Protein AF-Q63Y89-F1 (afdb_monomer)

Mean predicted aligned error: 14.85 Å

Nearest PDB structures (foldseek):
  7xge-assembly3_E  TM=3.452E-01  e=5.395E+00  synthetic construct
  7xgf-assembly2_D  TM=3.358E-01  e=6.916E+00  synthetic construct

Foldseek 3Di:
DDDDDDDDYDDDDDDDDDDDDDDDDDDDDDPPPPPVVVVVVVVVLQAQPPHDDPVLLLQLLVQLVVQLCVQLVVLVVVLCVVLVVVQVVVPPDPDDDGDPVSVVSNVVSVVVSLQVSQLSSLVSNLVSCVVSVAQAAPDADSVLSNVLSCLLVVQLVVQLVVLCVVLVVVCVVPNVVVSVVSSVVSSSVSSRRPRNSVSRVSRCVVNVVDD

Solvent-accessible surface area (backbone atoms only — not comparable to full-atom values): 12343 Å² total; per-residue (Å²): 135,88,80,84,92,85,86,81,88,80,84,89,86,79,89,85,90,88,88,88,82,96,80,82,87,86,86,86,87,89,88,84,66,71,67,61,57,53,50,52,54,54,57,52,65,56,49,43,81,76,86,66,57,69,68,57,47,50,50,49,49,50,48,22,48,50,45,29,48,64,71,35,43,63,52,50,52,50,43,52,49,54,44,51,53,53,44,55,74,72,50,80,59,88,90,69,76,80,49,73,66,54,53,51,48,45,54,51,40,52,53,51,42,47,63,59,36,24,35,54,33,17,51,25,43,45,51,31,33,47,76,68,76,40,74,46,47,96,73,76,54,70,71,55,18,34,50,48,14,47,52,48,52,51,44,46,49,66,52,43,51,60,44,48,63,72,26,44,60,40,39,72,71,75,36,50,65,60,22,49,51,51,39,48,54,51,47,52,50,40,42,59,59,56,34,46,25,50,52,47,53,51,31,27,58,70,49,67,57,72,128

Radius of gyration: 29.8 Å; Cα contacts (8 Å, |Δi|>4): 155; chains: 1; bounding box: 82×58×85 Å

Organism: Burkholderia pseudomallei (strain K96243) (NCBI:txid272560)

Sequence (211 aa):
MAARAARAAGARTSAPAVRINRRTAPRSSVRGTDNKTRTETEVDMFQMLPSMTFGRRLSVWWSCMWRQTLASAPVWILGVAIVGLSISRTHSAAGRPPSGGAAALAVATFFVCLVVCLPIAGYMVRGGFAAHALTAPERLAFRQALMVGLTTFGWAVLAALPISVATMPLRHAGYPLAGQAIGWVLNVAAGLYIVLPRQARRLRLLAGEAA

Structure (mmCIF, N/CA/C/O backbone):
data_AF-Q63Y89-F1
#
_entry.id   AF-Q63Y89-F1
#
loop_
_atom_site.group_PDB
_atom_site.id
_atom_site.type_symbol
_atom_site.label_atom_id
_atom_site.label_alt_id
_atom_site.label_comp_id
_atom_site.label_asym_id
_atom_site.label_entity_id
_atom_site.label_seq_id
_atom_site.pdbx_PDB_ins_code
_atom_site.Cartn_x
_atom_site.Cartn_y
_atom_site.Cartn_z
_atom_site.occupancy
_atom_site.B_iso_or_equiv
_atom_site.auth_seq_id
_atom_site.auth_comp_id
_atom_site.auth_asym_id
_atom_site.auth_atom_id
_atom_site.pdbx_PDB_model_num
ATOM 1 N N . MET A 1 1 ? -41.557 -27.623 58.805 1.00 39.97 1 MET A N 1
ATOM 2 C CA . MET A 1 1 ? -41.867 -26.255 59.278 1.00 39.97 1 MET A CA 1
ATOM 3 C C . MET A 1 1 ? -42.264 -25.442 58.049 1.00 39.97 1 MET A C 1
ATOM 5 O O . MET A 1 1 ? -41.414 -25.248 57.200 1.00 39.97 1 MET A O 1
ATOM 9 N N . ALA A 1 2 ? -43.564 -25.395 57.727 1.00 38.03 2 ALA A N 1
ATOM 10 C CA . ALA A 1 2 ? -44.465 -24.236 57.925 1.00 38.03 2 ALA A CA 1
ATOM 11 C C . ALA A 1 2 ? -44.184 -23.105 56.904 1.00 38.03 2 ALA A C 1
ATOM 13 O O . ALA A 1 2 ? -43.044 -22.700 56.784 1.00 38.03 2 ALA A O 1
ATOM 14 N N . ALA A 1 3 ? -45.110 -22.509 56.148 1.00 38.59 3 ALA A N 1
ATOM 15 C CA . ALA A 1 3 ? -46.553 -22.627 55.966 1.00 38.59 3 ALA A CA 1
ATOM 16 C C . ALA A 1 3 ? -46.954 -21.756 54.739 1.00 38.59 3 ALA A C 1
ATOM 18 O O . ALA A 1 3 ? -46.239 -20.815 54.423 1.00 38.59 3 ALA A O 1
ATOM 19 N N . ARG A 1 4 ? -48.116 -22.059 54.129 1.00 39.31 4 ARG A N 1
ATOM 20 C CA . ARG A 1 4 ? -49.139 -21.151 53.532 1.00 39.31 4 ARG A CA 1
ATOM 21 C C . ARG A 1 4 ? -48.697 -20.021 52.568 1.00 39.31 4 ARG A C 1
ATOM 23 O O . ARG A 1 4 ? -47.948 -19.135 52.932 1.00 39.31 4 ARG A O 1
ATOM 30 N N . ALA A 1 5 ? -49.128 -19.998 51.303 1.00 37.72 5 ALA A N 1
ATOM 31 C CA . ALA A 1 5 ? -50.490 -19.738 50.787 1.00 37.72 5 ALA A CA 1
ATOM 32 C C . ALA A 1 5 ? -50.994 -18.283 50.940 1.00 37.72 5 ALA A C 1
ATOM 34 O O . ALA A 1 5 ? -51.177 -17.832 52.063 1.00 37.72 5 ALA A O 1
ATOM 35 N N . ALA A 1 6 ? -51.311 -17.650 49.794 1.00 42.72 6 ALA A N 1
ATOM 36 C CA . ALA A 1 6 ? -52.408 -16.696 49.490 1.00 42.72 6 ALA A CA 1
ATOM 37 C C . ALA A 1 6 ? -51.905 -15.566 48.552 1.00 42.72 6 ALA A C 1
ATOM 39 O O . ALA A 1 6 ? -50.949 -14.887 48.893 1.00 42.72 6 ALA A O 1
ATOM 40 N N . ARG A 1 7 ? -52.304 -15.443 47.275 1.00 37.94 7 ARG A N 1
ATOM 41 C CA . ARG A 1 7 ? -53.602 -15.074 46.649 1.00 37.94 7 ARG A CA 1
ATOM 42 C C . ARG A 1 7 ? -54.049 -13.613 46.856 1.00 37.94 7 ARG A C 1
ATOM 44 O O . ARG A 1 7 ? -54.179 -13.170 47.986 1.00 37.94 7 ARG A O 1
ATOM 51 N N . ALA A 1 8 ? -54.484 -13.039 45.723 1.00 37.22 8 ALA A N 1
ATOM 52 C CA . ALA A 1 8 ? -55.484 -11.973 45.523 1.00 37.22 8 ALA A CA 1
ATOM 53 C C . ALA A 1 8 ? -54.984 -10.515 45.629 1.00 37.22 8 ALA A C 1
ATOM 55 O O . ALA A 1 8 ? -54.419 -10.118 46.634 1.00 37.22 8 ALA A O 1
ATOM 56 N N . ALA A 1 9 ? -55.065 -9.757 44.522 1.00 36.09 9 ALA A N 1
ATOM 57 C CA . ALA A 1 9 ? -56.121 -8.763 44.208 1.00 36.09 9 ALA A CA 1
ATOM 58 C C . ALA A 1 9 ? -55.696 -7.362 44.696 1.00 36.09 9 ALA A C 1
ATOM 60 O O . ALA A 1 9 ? -55.072 -7.255 45.734 1.00 36.09 9 ALA A O 1
ATOM 61 N N . GLY A 1 10 ? -55.925 -6.225 44.049 1.00 30.41 10 GLY A N 1
ATOM 62 C CA . GLY A 1 10 ? -56.715 -5.774 42.909 1.00 30.41 10 GLY A CA 1
ATOM 63 C C . GLY A 1 10 ? -56.630 -4.226 42.903 1.00 30.41 10 GLY A C 1
ATOM 64 O O . GLY A 1 10 ? -55.846 -3.667 43.663 1.00 30.41 10 GLY A O 1
ATOM 65 N N . ALA A 1 11 ? -57.489 -3.564 42.115 1.00 39.62 11 ALA A N 1
ATOM 66 C CA . ALA A 1 11 ? -57.713 -2.102 41.995 1.00 39.62 11 ALA A CA 1
ATOM 67 C C . ALA A 1 11 ? -56.733 -1.356 41.058 1.00 39.62 11 ALA A C 1
ATOM 69 O O . ALA A 1 11 ? -55.548 -1.254 41.335 1.00 39.62 11 ALA A O 1
ATOM 70 N N . ARG A 1 12 ? -57.104 -0.953 39.828 1.00 42.03 12 ARG A N 1
ATOM 71 C CA . ARG A 1 12 ? -58.077 0.084 39.390 1.00 42.03 12 ARG A CA 1
ATOM 72 C C . ARG A 1 12 ? -57.914 1.432 40.098 1.00 42.03 12 ARG A C 1
ATOM 74 O O . ARG A 1 12 ? -58.403 1.565 41.211 1.00 42.03 12 ARG A O 1
ATOM 81 N N . THR A 1 13 ? -57.447 2.441 39.357 1.00 42.81 13 THR A N 1
ATOM 82 C CA . THR A 1 13 ? -57.942 3.825 39.461 1.00 42.81 13 THR A CA 1
ATOM 83 C C . THR A 1 13 ? -57.683 4.630 38.182 1.00 42.81 13 THR A C 1
ATOM 85 O O . THR A 1 13 ? -56.672 4.492 37.501 1.00 42.81 13 THR A O 1
ATOM 88 N N . SER A 1 14 ? -58.698 5.417 37.862 1.00 36.50 14 SER A N 1
ATOM 89 C CA . SER A 1 14 ? -59.006 6.223 36.682 1.00 36.50 14 SER A CA 1
ATOM 90 C C . SER A 1 14 ? -58.227 7.554 36.591 1.00 36.50 14 SER A C 1
ATOM 92 O O . SER A 1 14 ? -57.974 8.129 37.638 1.00 36.50 14 SER A O 1
ATOM 94 N N . ALA A 1 15 ? -57.930 7.999 35.347 1.00 37.66 15 ALA A N 1
ATOM 95 C CA . ALA A 1 15 ? -57.969 9.342 34.675 1.00 37.66 15 ALA A CA 1
ATOM 96 C C . ALA A 1 15 ? -57.918 10.684 35.493 1.00 37.66 15 ALA A C 1
ATOM 98 O O . ALA A 1 15 ? -58.088 10.623 36.701 1.00 37.66 15 ALA A O 1
ATOM 99 N N . PRO A 1 16 ? -57.823 11.926 34.912 1.00 46.38 16 PRO A N 1
ATOM 100 C CA . PRO A 1 16 ? -57.775 12.373 33.498 1.00 46.38 16 PRO A CA 1
ATOM 101 C C . PRO A 1 16 ? -56.819 13.573 33.140 1.00 46.38 16 PRO A C 1
ATOM 103 O O . PRO A 1 16 ? -56.247 14.242 33.988 1.00 46.38 16 PRO A O 1
ATOM 106 N N . ALA A 1 17 ? -56.727 13.840 31.824 1.00 39.50 17 ALA A N 1
ATOM 107 C CA . ALA A 1 17 ? -56.665 15.116 31.069 1.00 39.50 17 ALA A CA 1
ATOM 108 C C . ALA A 1 17 ? -55.858 16.360 31.537 1.00 39.50 17 ALA A C 1
ATOM 110 O O . ALA A 1 17 ? -56.219 17.034 32.495 1.00 39.50 17 ALA A O 1
ATOM 111 N N . VAL A 1 18 ? -54.947 16.829 30.664 1.00 43.16 18 VAL A N 1
ATOM 112 C CA . VAL A 1 18 ? -54.574 18.256 30.526 1.00 43.16 18 VAL A CA 1
ATOM 113 C C . VAL A 1 18 ? -54.636 18.665 29.048 1.00 43.16 18 VAL A C 1
ATOM 115 O O . VAL A 1 18 ? -54.144 17.966 28.164 1.00 43.16 18 VAL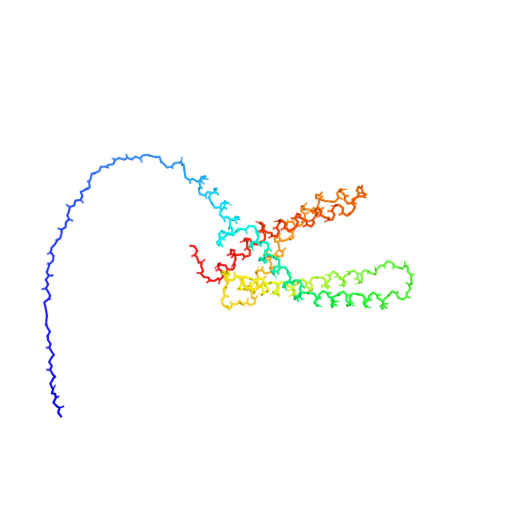 A O 1
ATOM 118 N N . ARG A 1 19 ? -55.298 19.798 28.792 1.00 46.28 19 ARG A N 1
ATOM 119 C CA . ARG A 1 19 ? -55.752 20.329 27.496 1.00 46.28 19 ARG A CA 1
ATOM 120 C C . ARG A 1 19 ? -55.203 21.740 27.306 1.00 46.28 19 ARG A C 1
ATOM 122 O O . ARG A 1 19 ? -55.740 22.633 27.941 1.00 46.28 19 ARG A O 1
ATOM 129 N N . ILE A 1 20 ? -54.224 21.980 26.430 1.00 46.06 20 ILE A N 1
ATOM 130 C CA . ILE A 1 20 ? -53.758 23.328 26.011 1.00 46.06 20 ILE A CA 1
ATOM 131 C C . ILE A 1 20 ? -53.037 23.148 24.653 1.00 46.06 20 ILE A C 1
ATOM 133 O O . ILE A 1 20 ? -52.258 22.215 24.538 1.00 46.06 20 ILE A O 1
ATOM 137 N N . ASN A 1 21 ? -53.138 23.921 23.569 1.00 38.59 21 ASN A N 1
ATOM 138 C CA . ASN A 1 21 ? -54.022 24.961 23.037 1.00 38.59 21 ASN A CA 1
ATOM 139 C C . ASN A 1 21 ? -53.553 25.124 21.562 1.00 38.59 21 ASN A C 1
ATOM 141 O O . ASN A 1 21 ? -52.360 25.316 21.334 1.00 38.59 21 ASN A O 1
ATOM 145 N N . ARG A 1 22 ? -54.424 24.976 20.550 1.00 47.59 22 ARG A N 1
ATOM 146 C CA . ARG A 1 22 ? -54.058 25.104 19.116 1.00 47.59 22 ARG A CA 1
ATOM 147 C C . ARG A 1 22 ? -54.568 26.438 18.556 1.00 47.59 22 ARG A C 1
ATOM 149 O O . ARG A 1 22 ? -55.718 26.538 18.143 1.00 47.59 22 ARG A O 1
ATOM 156 N N . ARG A 1 23 ? -53.690 27.438 18.521 1.00 43.38 23 ARG A N 1
ATOM 157 C CA . ARG A 1 23 ? -53.713 28.687 17.723 1.00 43.38 23 ARG A CA 1
ATOM 158 C C . ARG A 1 23 ? -52.225 29.059 17.590 1.00 43.38 23 ARG A C 1
ATOM 160 O O . ARG A 1 23 ? -51.532 28.972 18.591 1.00 43.38 23 ARG A O 1
ATOM 167 N N . THR A 1 24 ? -51.594 29.310 16.445 1.00 41.12 24 THR A N 1
ATOM 168 C CA . THR A 1 24 ? -51.911 30.167 15.289 1.00 41.12 24 THR A CA 1
ATOM 169 C C . THR A 1 24 ? -50.830 29.903 14.214 1.00 41.12 24 THR A C 1
ATOM 171 O O . THR A 1 24 ? -49.690 29.608 14.561 1.00 41.12 24 THR A O 1
ATOM 174 N N . ALA A 1 25 ? -51.180 29.992 12.928 1.00 39.25 25 ALA A N 1
ATOM 175 C CA . ALA A 1 25 ? -50.278 29.917 11.760 1.00 39.25 25 ALA A CA 1
ATOM 176 C C . ALA A 1 25 ? -49.352 31.164 11.647 1.00 39.25 25 ALA A C 1
ATOM 178 O O . ALA A 1 25 ? -49.397 32.009 12.540 1.00 39.25 25 ALA A O 1
ATOM 179 N N . PRO A 1 26 ? -48.696 31.460 10.502 1.00 61.84 26 PRO A N 1
ATOM 180 C CA . PRO A 1 26 ? -47.841 30.688 9.582 1.00 61.84 26 PRO A CA 1
ATOM 181 C C . PRO A 1 26 ? -46.421 31.316 9.500 1.00 61.84 26 PRO A C 1
ATOM 183 O O . PRO A 1 26 ? -46.245 32.475 9.868 1.00 61.84 26 PRO A O 1
ATOM 186 N N . ARG A 1 27 ? -45.404 30.637 8.939 1.00 38.06 27 ARG A N 1
ATOM 187 C CA . ARG A 1 27 ? -44.269 31.355 8.319 1.00 38.06 27 ARG A CA 1
ATOM 188 C C . ARG A 1 27 ? -43.487 30.519 7.308 1.00 38.06 27 ARG A C 1
ATOM 190 O O . ARG A 1 27 ? -42.984 29.439 7.588 1.00 38.06 27 ARG A O 1
ATOM 197 N N . SER A 1 28 ? -43.456 31.102 6.119 1.00 46.28 28 SER A N 1
ATOM 198 C CA . SER A 1 28 ? -42.572 30.912 4.979 1.00 46.28 28 SER A CA 1
ATOM 199 C C . SER A 1 28 ? -41.088 30.754 5.321 1.00 46.28 28 SER A C 1
ATOM 201 O O . SER A 1 28 ? -40.636 31.316 6.311 1.00 46.28 28 SER A O 1
ATOM 203 N N . SER A 1 29 ? -40.372 30.180 4.346 1.00 46.16 29 SER A N 1
ATOM 204 C CA . SER A 1 29 ? -38.917 30.180 4.106 1.00 46.16 29 SER A CA 1
ATOM 205 C C . SER A 1 29 ? -38.114 28.991 4.652 1.00 46.16 29 SER A C 1
ATOM 207 O O . SER A 1 29 ? -37.457 29.044 5.682 1.00 46.16 29 SER A O 1
ATOM 209 N N . VAL A 1 30 ? -38.043 27.925 3.849 1.00 51.06 30 VAL A N 1
ATOM 210 C CA . VAL A 1 30 ? -36.895 27.006 3.884 1.00 51.06 30 VAL A CA 1
ATOM 211 C C . VAL A 1 30 ? -36.365 26.854 2.461 1.00 51.06 30 VAL A C 1
ATOM 213 O O . VAL A 1 30 ? -36.755 25.976 1.701 1.00 51.06 30 VAL A O 1
ATOM 216 N N . ARG A 1 31 ? -35.490 27.786 2.086 1.00 51.72 31 ARG A N 1
ATOM 217 C CA . ARG A 1 31 ? -34.541 27.649 0.977 1.00 51.72 31 ARG A CA 1
ATOM 218 C C . ARG A 1 31 ? -33.217 28.213 1.482 1.00 51.72 31 ARG A C 1
ATOM 220 O O . ARG A 1 31 ? -32.912 29.376 1.254 1.00 51.72 31 ARG A O 1
ATOM 227 N N . GLY A 1 32 ? -32.499 27.419 2.275 1.00 48.06 32 GLY A N 1
ATOM 228 C CA . GLY A 1 32 ? -31.263 27.883 2.911 1.00 48.06 32 GLY A CA 1
ATOM 229 C C . GLY A 1 32 ? -30.533 26.878 3.803 1.00 48.06 32 GLY A C 1
ATOM 230 O O . GLY A 1 32 ? -29.802 27.311 4.684 1.00 48.06 32 GLY A O 1
ATOM 231 N N . THR A 1 33 ? -30.716 25.564 3.625 1.00 48.69 33 THR A N 1
ATOM 232 C CA . THR A 1 33 ? -30.077 24.547 4.490 1.00 48.69 33 THR A CA 1
ATOM 233 C C . THR A 1 33 ? -29.253 23.487 3.759 1.00 48.69 33 THR A C 1
ATOM 235 O O . THR A 1 33 ? -28.611 22.691 4.431 1.00 48.69 33 THR A O 1
ATOM 238 N N . ASP A 1 34 ? -29.180 23.491 2.424 1.00 50.28 34 ASP A N 1
ATOM 239 C CA . ASP A 1 34 ? -28.443 22.438 1.697 1.00 50.28 34 ASP A CA 1
ATOM 240 C C . ASP A 1 34 ? -26.928 22.668 1.588 1.00 50.28 34 ASP A C 1
ATO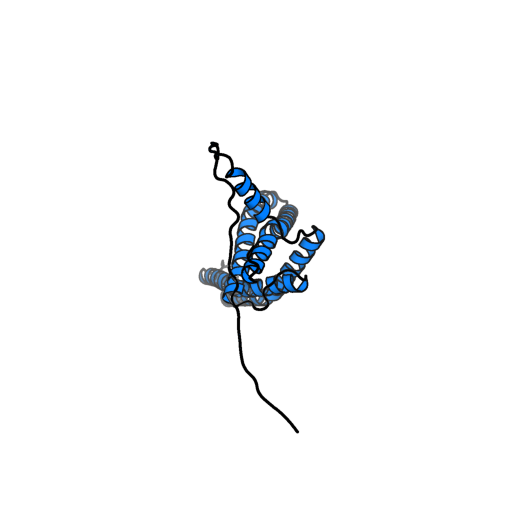M 242 O O . ASP A 1 34 ? -26.170 21.717 1.414 1.00 50.28 34 ASP A O 1
ATOM 246 N N . ASN A 1 35 ? -26.441 23.905 1.729 1.00 49.44 35 ASN A N 1
ATOM 247 C CA . ASN A 1 35 ? -24.999 24.164 1.608 1.00 49.44 35 ASN A CA 1
ATOM 248 C C . ASN A 1 35 ? -24.218 23.970 2.912 1.00 49.44 35 ASN A C 1
ATOM 250 O O . ASN A 1 35 ? -23.020 23.708 2.849 1.00 49.44 35 ASN A O 1
ATOM 254 N N . LYS A 1 36 ? -24.863 24.078 4.081 1.00 45.69 36 LYS A N 1
ATOM 255 C CA . LYS A 1 36 ? -24.181 23.922 5.377 1.00 45.69 36 LYS A CA 1
ATOM 256 C C . LYS A 1 36 ? -23.924 22.451 5.712 1.00 45.69 36 LYS A C 1
ATOM 258 O O . LYS A 1 36 ? -22.842 22.101 6.163 1.00 45.69 36 LYS A O 1
ATOM 263 N N . THR A 1 37 ? -24.876 21.577 5.396 1.00 47.44 37 THR A N 1
ATOM 264 C CA . THR A 1 37 ? -24.731 20.125 5.563 1.00 47.44 37 THR A CA 1
ATOM 265 C C . THR A 1 37 ? -23.706 19.534 4.600 1.00 47.44 37 THR A C 1
ATOM 267 O O . THR A 1 37 ? -22.982 18.613 4.976 1.00 47.44 37 THR A O 1
ATOM 270 N N . ARG A 1 38 ? -23.585 20.072 3.377 1.00 47.34 38 ARG A N 1
ATOM 271 C CA . ARG A 1 38 ? -22.599 19.604 2.391 1.00 47.34 38 ARG A CA 1
ATOM 272 C C . ARG A 1 38 ? -21.162 19.946 2.787 1.00 47.34 38 ARG A C 1
ATOM 274 O O . ARG A 1 38 ? -20.288 19.103 2.635 1.00 47.34 38 ARG A O 1
ATOM 281 N N . THR A 1 39 ? -20.921 21.134 3.339 1.00 47.06 39 THR A N 1
ATOM 282 C CA . THR A 1 39 ? -19.585 21.511 3.821 1.00 47.06 39 THR A CA 1
ATOM 283 C C . THR A 1 39 ? -19.249 20.857 5.158 1.00 47.06 39 THR A C 1
ATOM 285 O O . THR A 1 39 ? -18.115 20.430 5.334 1.00 47.06 39 THR A O 1
ATOM 288 N N . GLU A 1 40 ? -20.210 20.668 6.069 1.00 47.78 40 GLU A N 1
ATOM 289 C CA . GLU A 1 40 ? -19.969 19.911 7.309 1.00 47.78 40 GLU A CA 1
ATOM 290 C C . GLU A 1 40 ? -19.642 18.438 7.018 1.00 47.78 40 GLU A C 1
ATOM 292 O O . GLU A 1 40 ? -18.671 17.920 7.560 1.00 47.78 40 GLU A O 1
ATOM 297 N N . THR A 1 41 ? -20.343 17.781 6.085 1.00 50.97 41 THR A N 1
ATOM 298 C CA . THR A 1 41 ? -20.008 16.399 5.677 1.00 50.97 41 THR A CA 1
ATOM 299 C C . THR A 1 41 ? -18.693 16.289 4.902 1.00 50.97 41 THR A C 1
ATOM 301 O O . THR A 1 41 ? -18.016 15.262 4.985 1.00 50.97 41 THR A O 1
ATOM 304 N N . GLU A 1 42 ? -18.298 17.329 4.167 1.00 48.88 42 GLU A N 1
ATOM 305 C CA . GLU A 1 42 ? -17.019 17.366 3.454 1.00 48.88 42 GLU A CA 1
ATOM 306 C C . GLU A 1 42 ? -15.839 17.586 4.413 1.00 48.88 42 GLU A C 1
ATOM 308 O O . GLU A 1 42 ? -14.818 16.907 4.293 1.00 48.88 42 GLU A O 1
ATOM 313 N N . VAL A 1 43 ? -16.003 18.444 5.425 1.00 51.31 43 VAL A N 1
ATOM 314 C CA . VAL A 1 43 ? -15.006 18.656 6.487 1.00 51.31 43 VAL A CA 1
ATOM 315 C C . VAL A 1 43 ? -14.886 17.411 7.374 1.00 51.31 43 VAL A C 1
ATOM 317 O O . VAL A 1 43 ? -13.772 17.020 7.723 1.00 51.31 43 VAL A O 1
ATOM 320 N N . ASP A 1 44 ? -15.991 16.725 7.663 1.00 53.12 44 ASP A N 1
ATOM 321 C CA . ASP A 1 44 ? -15.998 15.508 8.485 1.00 53.12 44 ASP A CA 1
ATOM 322 C C . ASP A 1 44 ? -15.409 14.288 7.743 1.00 53.12 44 ASP A C 1
ATOM 324 O O . ASP A 1 44 ? -14.810 13.397 8.345 1.00 53.12 44 ASP A O 1
ATOM 328 N N . MET A 1 45 ? -15.458 14.267 6.402 1.00 52.66 45 MET A N 1
ATOM 329 C CA . MET A 1 45 ? -14.863 13.187 5.600 1.00 52.66 45 MET A CA 1
ATOM 330 C C . MET A 1 45 ? -13.331 13.100 5.732 1.00 52.66 45 MET A C 1
ATOM 332 O O . MET A 1 45 ? -12.771 12.010 5.566 1.00 52.66 45 MET A O 1
ATOM 336 N N . PHE A 1 46 ? -12.659 14.218 6.024 1.00 53.81 46 PHE A N 1
ATOM 337 C CA . PHE A 1 46 ? -11.204 14.284 6.207 1.00 53.81 46 PHE A CA 1
ATOM 338 C C . PHE A 1 46 ? -10.774 14.327 7.677 1.00 53.81 46 PHE A C 1
ATOM 340 O O . PHE A 1 46 ? -9.577 14.225 7.975 1.00 53.81 46 PHE A O 1
ATOM 347 N N . GLN A 1 47 ? -11.720 14.445 8.611 1.00 59.53 47 GLN A N 1
ATOM 348 C CA . GLN A 1 47 ? -11.401 14.397 10.026 1.00 59.53 47 GLN A CA 1
ATOM 349 C C . GLN A 1 47 ? -11.270 12.956 10.508 1.00 59.53 47 GLN A C 1
ATOM 351 O O . GLN A 1 47 ? -12.168 12.121 10.440 1.00 59.53 47 GLN A O 1
ATOM 356 N N . MET A 1 48 ? -10.081 12.662 11.022 1.00 60.84 48 MET A N 1
ATOM 357 C CA . MET A 1 48 ? -9.846 11.450 11.776 1.00 60.84 48 MET A CA 1
ATOM 358 C C . MET A 1 48 ? -10.443 11.660 13.165 1.00 60.84 48 MET A C 1
ATOM 360 O O . MET A 1 48 ? -9.953 12.489 13.928 1.00 60.84 48 MET A O 1
ATOM 364 N N . LEU A 1 49 ? -11.520 10.942 13.456 1.00 61.28 49 LEU A N 1
ATOM 365 C CA . LEU A 1 49 ? -12.089 10.816 14.790 1.00 61.28 49 LEU A CA 1
ATOM 366 C C . LEU A 1 49 ? -11.418 9.603 15.477 1.00 61.28 49 LEU A C 1
ATOM 368 O O . LEU A 1 49 ? -11.286 8.555 14.833 1.00 61.28 49 LEU A O 1
ATOM 372 N N . PRO A 1 50 ? -10.988 9.698 16.752 1.00 63.69 50 PRO A N 1
ATOM 373 C CA . PRO A 1 50 ? -10.847 10.915 17.561 1.00 63.69 50 PRO A CA 1
ATOM 374 C C . PRO A 1 50 ? -9.801 11.872 16.971 1.00 63.69 50 PRO A C 1
ATOM 376 O O . PRO A 1 50 ? -8.854 11.419 16.326 1.00 63.69 50 PRO A O 1
ATOM 379 N N . SER A 1 51 ? -9.933 13.177 17.228 1.00 67.56 51 SER A N 1
ATOM 380 C CA . SER A 1 51 ? -8.971 14.180 16.759 1.00 67.56 51 SER A CA 1
ATOM 381 C C . SER A 1 51 ? -7.572 13.896 17.325 1.00 67.56 51 SER A C 1
ATOM 383 O O . SER A 1 51 ? -7.300 14.003 18.518 1.00 67.56 51 SER A O 1
ATOM 385 N N . MET A 1 52 ? -6.661 13.468 16.449 1.00 73.69 52 MET A N 1
ATOM 386 C CA . MET A 1 52 ? -5.281 13.132 16.813 1.00 73.69 52 MET A CA 1
ATOM 387 C C . MET A 1 52 ? -4.296 14.226 16.415 1.00 73.69 52 MET A C 1
ATOM 389 O O . MET A 1 52 ? -4.377 14.752 15.301 1.00 73.69 52 MET A O 1
ATOM 393 N N . THR A 1 53 ? -3.315 14.480 17.287 1.00 82.81 53 THR A N 1
ATOM 394 C CA . THR A 1 53 ? -2.135 15.302 16.985 1.00 82.81 53 THR A CA 1
ATOM 395 C C . THR A 1 53 ? -1.329 14.695 15.832 1.00 82.81 53 THR A C 1
ATOM 397 O O . THR A 1 53 ? -1.351 13.480 15.613 1.00 82.81 53 THR A O 1
ATOM 400 N N . PHE A 1 54 ? -0.589 15.532 15.097 1.00 80.62 54 PHE A N 1
ATOM 401 C CA . PHE A 1 54 ? 0.228 15.097 13.957 1.00 80.62 54 PHE A CA 1
ATOM 402 C C . PHE A 1 54 ? 1.174 13.941 14.319 1.00 80.62 54 PHE A C 1
ATOM 404 O O . PHE A 1 54 ? 1.206 12.936 13.614 1.00 80.62 54 PHE A O 1
ATOM 411 N N . GLY A 1 55 ? 1.864 14.028 15.463 1.00 82.12 55 GLY A N 1
ATOM 412 C CA . GLY A 1 55 ? 2.776 12.977 15.926 1.00 82.12 55 GLY A CA 1
ATOM 413 C C . GLY A 1 55 ? 2.083 11.634 16.174 1.00 82.12 55 GLY A C 1
ATOM 414 O O . GLY A 1 55 ? 2.611 10.587 15.803 1.00 82.12 55 GLY A O 1
ATOM 415 N N . ARG A 1 56 ? 0.858 11.642 16.720 1.00 82.06 56 ARG A N 1
ATOM 416 C CA . ARG A 1 56 ? 0.085 10.409 16.927 1.00 82.06 56 ARG A CA 1
ATOM 417 C C . ARG A 1 56 ? -0.389 9.813 15.600 1.00 82.06 56 ARG A C 1
ATOM 419 O O . ARG A 1 56 ? -0.293 8.602 15.426 1.00 82.06 56 ARG A O 1
ATOM 426 N N . ARG A 1 57 ? -0.812 10.645 14.638 1.00 82.44 57 ARG A N 1
ATOM 427 C CA . ARG A 1 57 ? -1.147 10.193 13.271 1.00 82.44 57 ARG A CA 1
ATOM 428 C C . ARG A 1 57 ? 0.068 9.591 12.568 1.00 82.44 57 ARG A C 1
ATOM 430 O O . ARG A 1 57 ? -0.054 8.527 11.971 1.00 82.44 57 ARG A O 1
ATOM 437 N N . LEU A 1 58 ? 1.230 10.236 12.691 1.00 85.06 58 LEU A N 1
ATOM 438 C CA . LEU A 1 58 ? 2.487 9.751 12.130 1.00 85.06 58 LEU A CA 1
ATOM 439 C C . LEU A 1 58 ? 2.892 8.409 12.738 1.00 85.06 58 LEU A C 1
ATOM 441 O O . LEU A 1 58 ? 3.244 7.505 11.995 1.00 85.06 58 LEU A O 1
ATOM 445 N N . SER A 1 59 ? 2.764 8.244 14.055 1.00 85.06 59 SER A N 1
ATOM 446 C CA . SER A 1 59 ? 3.046 6.974 14.734 1.00 85.06 59 SER A CA 1
ATOM 447 C C . SER A 1 59 ? 2.120 5.843 14.269 1.00 85.06 59 SER A C 1
ATOM 449 O O . SER A 1 59 ? 2.601 4.763 13.928 1.00 85.06 59 SER A O 1
ATOM 451 N N . VAL A 1 60 ? 0.808 6.098 14.176 1.00 84.38 60 VAL A N 1
ATOM 452 C CA . VAL A 1 60 ? -0.174 5.108 13.695 1.00 84.38 60 VAL A CA 1
ATOM 453 C C . VAL A 1 60 ? 0.095 4.738 12.240 1.00 84.38 60 VAL A C 1
ATOM 455 O O . VAL A 1 60 ? 0.120 3.555 11.902 1.00 84.38 60 VAL A O 1
ATOM 458 N N . TRP A 1 61 ? 0.320 5.735 11.381 1.00 86.25 61 TRP A N 1
ATOM 459 C CA . TRP A 1 61 ? 0.661 5.521 9.978 1.00 86.25 61 TRP A CA 1
ATOM 460 C C . TRP A 1 61 ? 1.955 4.724 9.836 1.00 86.25 61 TRP A C 1
ATOM 462 O O . TRP A 1 61 ? 1.976 3.737 9.108 1.00 86.25 61 TRP A O 1
ATOM 472 N N . TRP A 1 62 ? 2.998 5.097 10.578 1.00 86.75 62 TRP A N 1
ATOM 473 C CA . TRP A 1 62 ? 4.293 4.423 10.569 1.00 86.75 62 TRP A CA 1
ATOM 474 C C . TRP A 1 62 ? 4.169 2.961 11.000 1.00 86.75 62 TRP A C 1
ATOM 476 O O . TRP A 1 62 ? 4.648 2.066 10.311 1.00 86.75 62 TRP A O 1
ATOM 486 N N . SER A 1 63 ? 3.447 2.703 12.093 1.00 85.06 63 SER A N 1
ATOM 487 C CA . SER A 1 63 ? 3.161 1.355 12.593 1.00 85.06 63 SER A CA 1
ATOM 488 C C . SER A 1 63 ? 2.376 0.523 11.575 1.00 85.06 63 SER A C 1
ATOM 490 O O . SER A 1 63 ? 2.742 -0.618 11.284 1.00 85.06 63 SER A O 1
ATOM 492 N N . CYS A 1 64 ? 1.329 1.098 10.974 1.00 84.06 64 CYS A N 1
ATOM 493 C CA . CYS A 1 64 ? 0.546 0.434 9.931 1.00 84.06 64 CYS A CA 1
ATOM 494 C C . CYS A 1 64 ? 1.395 0.136 8.693 1.00 84.06 64 CYS A C 1
ATOM 496 O O . CYS A 1 64 ? 1.331 -0.976 8.172 1.00 84.06 64 CYS A O 1
ATOM 498 N N . MET A 1 65 ? 2.203 1.101 8.249 1.00 85.62 65 MET A N 1
ATOM 499 C CA . MET A 1 65 ? 3.098 0.958 7.107 1.00 85.62 65 MET A CA 1
ATOM 500 C C . MET A 1 65 ? 4.100 -0.170 7.349 1.00 85.62 65 MET A C 1
ATOM 502 O O . MET A 1 65 ? 4.187 -1.078 6.533 1.00 85.62 65 MET A O 1
ATOM 506 N N . TRP A 1 66 ? 4.802 -0.179 8.486 1.00 87.00 66 TRP A N 1
ATOM 507 C CA . TRP A 1 66 ? 5.790 -1.220 8.788 1.00 87.00 66 TRP A CA 1
ATOM 508 C C . TRP A 1 66 ? 5.173 -2.611 8.878 1.00 87.00 66 TRP A C 1
ATOM 510 O O . TRP A 1 66 ? 5.716 -3.556 8.314 1.00 87.00 66 TRP A O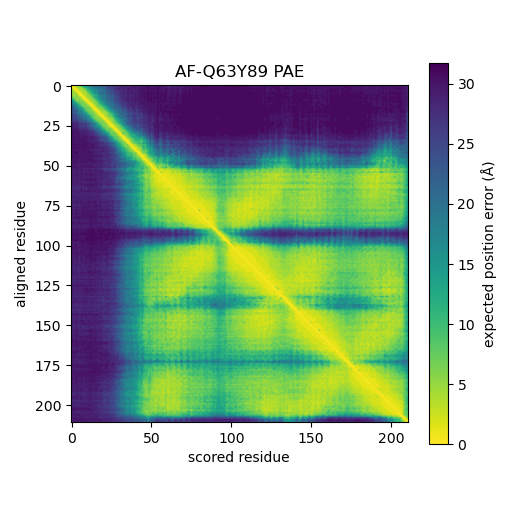 1
ATOM 520 N N . ARG A 1 67 ? 4.003 -2.745 9.509 1.00 86.38 67 ARG A N 1
ATOM 521 C CA . ARG A 1 67 ? 3.292 -4.030 9.581 1.00 86.38 67 ARG A CA 1
ATOM 522 C C . ARG A 1 67 ? 2.854 -4.521 8.201 1.00 86.38 67 ARG A C 1
ATOM 524 O O .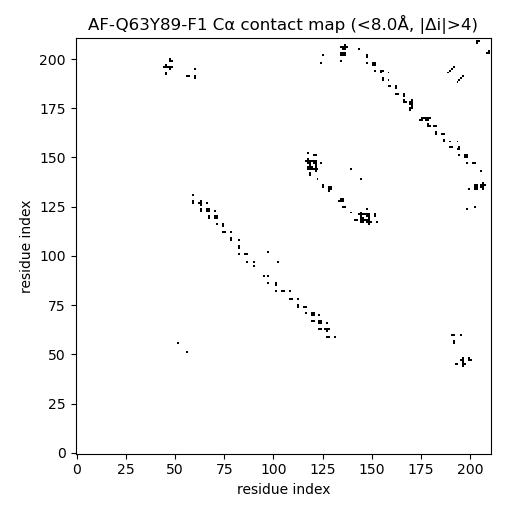 ARG A 1 67 ? 3.008 -5.702 7.907 1.00 86.38 67 ARG A O 1
ATOM 531 N N . GLN A 1 68 ? 2.345 -3.633 7.346 1.00 85.31 68 GLN A N 1
ATOM 532 C CA . GLN A 1 68 ? 1.965 -3.977 5.971 1.00 85.31 68 GLN A CA 1
ATOM 533 C C . GLN A 1 68 ? 3.180 -4.368 5.128 1.00 85.31 68 GLN A C 1
ATOM 535 O O . GLN A 1 68 ? 3.143 -5.392 4.447 1.00 85.31 68 GLN A O 1
ATOM 540 N N . THR A 1 69 ? 4.261 -3.590 5.194 1.00 84.94 69 THR A N 1
ATOM 541 C CA . THR A 1 69 ? 5.492 -3.844 4.440 1.00 84.94 69 THR A CA 1
ATOM 542 C C . THR A 1 69 ? 6.132 -5.158 4.869 1.00 84.94 69 THR A C 1
ATOM 544 O O . THR A 1 69 ? 6.407 -5.998 4.021 1.00 84.94 69 THR A O 1
ATOM 547 N N . LEU A 1 70 ? 6.301 -5.395 6.172 1.00 89.00 70 LEU A N 1
ATOM 548 C CA . LEU A 1 70 ? 6.906 -6.632 6.674 1.00 89.00 70 LEU A CA 1
ATOM 549 C C . LEU A 1 70 ? 6.061 -7.867 6.345 1.00 89.00 70 LEU A C 1
ATOM 551 O O . LEU A 1 70 ? 6.613 -8.895 5.969 1.00 89.00 70 LEU A O 1
ATOM 555 N N . ALA A 1 71 ? 4.732 -7.771 6.436 1.00 87.75 71 ALA A N 1
ATO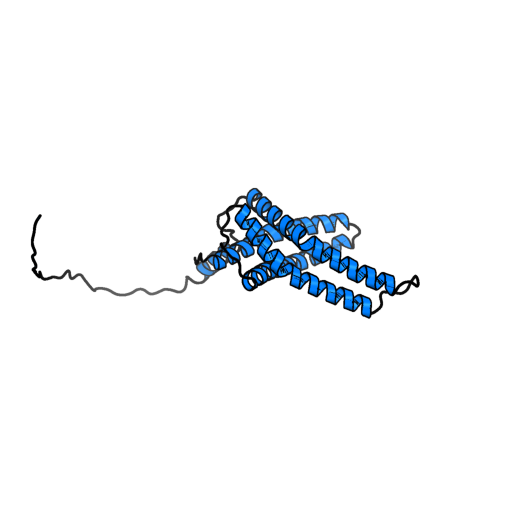M 556 C CA . ALA A 1 71 ? 3.854 -8.897 6.125 1.00 87.75 71 ALA A CA 1
ATOM 557 C C . ALA A 1 71 ? 3.751 -9.191 4.616 1.00 87.75 71 ALA A C 1
ATOM 559 O O . ALA A 1 71 ? 3.529 -10.336 4.230 1.00 87.75 71 ALA A O 1
ATOM 560 N N . SER A 1 72 ? 3.911 -8.178 3.757 1.00 86.38 72 SER A N 1
ATOM 561 C CA . SER A 1 72 ? 3.879 -8.343 2.295 1.00 86.38 72 SER A CA 1
ATOM 562 C C . SER A 1 72 ? 5.250 -8.638 1.681 1.00 86.38 72 SER A C 1
ATOM 564 O O . SER A 1 72 ? 5.312 -9.204 0.590 1.00 86.38 72 SER A O 1
ATOM 566 N N . ALA A 1 73 ? 6.350 -8.318 2.370 1.00 89.50 73 ALA A N 1
ATOM 567 C CA . ALA A 1 73 ? 7.707 -8.510 1.863 1.00 89.50 73 ALA A CA 1
ATOM 568 C C . ALA A 1 73 ? 7.999 -9.949 1.394 1.00 89.50 73 ALA A C 1
ATOM 570 O O . ALA A 1 73 ? 8.504 -10.089 0.280 1.00 89.50 73 ALA A O 1
ATOM 571 N N . PRO A 1 74 ? 7.638 -11.025 2.127 1.00 90.50 74 PRO A N 1
ATOM 572 C CA . PRO A 1 74 ? 7.886 -12.392 1.663 1.00 90.50 74 PRO A CA 1
ATOM 573 C C . PRO A 1 74 ? 7.176 -12.714 0.343 1.00 90.50 74 PRO A C 1
ATOM 575 O O . PRO A 1 74 ? 7.744 -13.380 -0.519 1.00 90.50 74 PRO A O 1
ATOM 578 N N . VAL A 1 75 ? 5.954 -12.199 0.161 1.00 89.81 75 VAL A N 1
ATOM 579 C CA . VAL A 1 75 ? 5.156 -12.393 -1.060 1.00 89.81 75 VAL A CA 1
ATOM 580 C C . VAL A 1 75 ? 5.828 -11.710 -2.252 1.00 89.81 75 VAL A C 1
ATOM 582 O O . VAL A 1 75 ? 5.921 -12.299 -3.328 1.00 89.81 75 VAL A O 1
ATOM 585 N N . TRP A 1 76 ? 6.340 -10.493 -2.056 1.00 90.31 76 TRP A N 1
ATOM 586 C CA . TRP A 1 76 ? 7.076 -9.760 -3.088 1.00 90.31 76 TRP A CA 1
ATOM 587 C C . TRP A 1 76 ? 8.423 -10.400 -3.417 1.00 90.31 76 TRP A C 1
ATOM 589 O O . TRP A 1 76 ? 8.737 -10.564 -4.593 1.00 90.31 76 TRP A O 1
ATOM 599 N N . ILE A 1 77 ?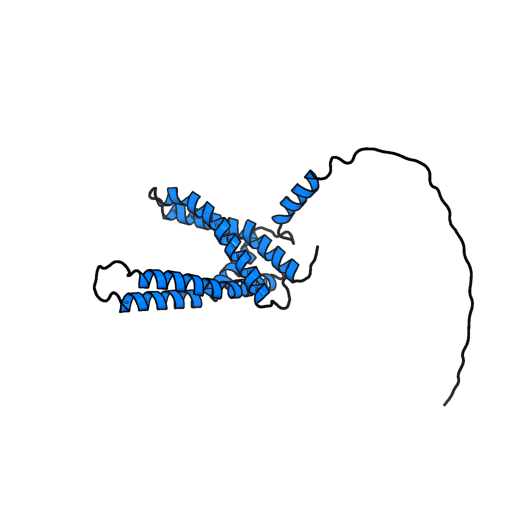 9.195 -10.801 -2.404 1.00 91.69 77 ILE A N 1
ATOM 600 C CA . ILE A 1 77 ? 10.486 -11.481 -2.587 1.00 91.69 77 ILE A CA 1
ATOM 601 C C . ILE A 1 77 ? 10.289 -12.767 -3.390 1.00 91.69 77 ILE A C 1
ATOM 603 O O . ILE A 1 77 ? 11.022 -13.007 -4.347 1.00 91.69 77 ILE A O 1
ATOM 607 N N . LEU A 1 78 ? 9.268 -13.560 -3.054 1.00 92.38 78 LEU A N 1
ATOM 608 C CA . LEU A 1 78 ? 8.948 -14.783 -3.783 1.00 92.38 78 LEU A CA 1
ATOM 609 C C . LEU A 1 78 ? 8.540 -14.493 -5.234 1.00 92.38 78 LEU A C 1
ATOM 611 O O . LEU A 1 78 ? 9.030 -15.156 -6.144 1.00 92.38 78 LEU A O 1
ATOM 615 N N . GLY A 1 79 ? 7.697 -13.483 -5.467 1.00 87.19 79 GLY A N 1
ATOM 616 C CA . GLY A 1 79 ? 7.307 -13.076 -6.819 1.00 87.19 79 GLY A CA 1
ATOM 617 C C . GLY A 1 79 ? 8.503 -12.643 -7.673 1.00 87.19 79 GLY A C 1
ATOM 618 O O . GLY A 1 79 ? 8.666 -13.110 -8.801 1.00 87.19 79 GLY A O 1
ATOM 619 N N . VAL A 1 80 ? 9.390 -11.813 -7.116 1.00 89.56 80 VAL A N 1
ATOM 620 C CA . VAL A 1 80 ? 10.630 -11.383 -7.784 1.00 89.56 80 VAL A CA 1
ATOM 621 C C . VAL A 1 80 ? 11.550 -12.572 -8.052 1.00 89.56 80 VAL A C 1
ATOM 623 O O . VAL A 1 80 ? 12.106 -12.666 -9.143 1.00 89.56 80 VAL A O 1
ATOM 626 N N . ALA A 1 81 ? 11.677 -13.507 -7.107 1.00 90.44 81 ALA A N 1
ATOM 627 C CA . ALA A 1 81 ? 12.475 -14.713 -7.294 1.00 90.44 81 ALA A CA 1
ATOM 628 C C . ALA A 1 81 ? 11.925 -15.592 -8.429 1.00 90.44 81 ALA A C 1
ATOM 630 O O . ALA A 1 81 ? 12.698 -16.037 -9.271 1.00 90.44 81 ALA A O 1
ATOM 631 N N . ILE A 1 82 ? 10.605 -15.796 -8.510 1.00 88.19 82 ILE A N 1
ATOM 632 C CA . ILE A 1 82 ? 9.965 -16.569 -9.589 1.00 88.19 82 ILE A CA 1
ATOM 633 C C . ILE A 1 82 ? 10.241 -15.929 -10.954 1.00 88.19 82 ILE A C 1
ATOM 635 O O . ILE A 1 82 ? 10.691 -16.611 -11.878 1.00 88.19 82 ILE A O 1
ATOM 639 N N . VAL A 1 83 ? 10.019 -14.617 -11.080 1.00 87.12 83 VAL A N 1
ATOM 640 C CA . VAL A 1 83 ? 10.257 -13.885 -12.334 1.00 87.12 83 VAL A CA 1
ATOM 641 C C . VAL A 1 83 ? 11.744 -13.901 -12.694 1.00 87.12 83 VAL A C 1
ATOM 643 O O . VAL A 1 83 ? 12.096 -14.217 -13.829 1.00 87.12 83 VAL A O 1
ATOM 646 N N . GLY A 1 84 ? 12.625 -13.633 -11.728 1.00 85.81 84 GLY A N 1
ATOM 647 C CA . GLY A 1 84 ? 14.075 -13.631 -11.918 1.00 85.81 84 GLY A CA 1
ATOM 648 C C . GLY A 1 84 ? 14.623 -14.995 -12.339 1.00 85.81 84 GLY A C 1
ATOM 649 O O . GLY A 1 84 ? 15.419 -15.067 -13.272 1.00 85.81 84 GLY A O 1
ATOM 650 N N . LEU A 1 85 ? 14.148 -16.081 -11.722 1.00 86.69 85 LEU A N 1
ATOM 651 C CA . LEU A 1 85 ? 14.509 -17.454 -12.092 1.00 86.69 85 LEU A CA 1
ATOM 652 C C . LEU A 1 85 ? 13.970 -17.842 -13.474 1.00 86.69 85 LEU A C 1
ATOM 654 O O . LEU A 1 85 ? 14.640 -18.545 -14.228 1.00 86.69 85 LEU A O 1
ATOM 658 N N . SER A 1 86 ? 12.768 -17.391 -13.833 1.00 83.81 86 SER A N 1
ATOM 659 C CA . SER A 1 86 ? 12.219 -17.632 -15.169 1.00 83.81 86 SER A CA 1
ATOM 660 C C . SER A 1 86 ? 13.028 -16.912 -16.246 1.00 83.81 86 SER A C 1
ATOM 662 O O . SER A 1 86 ? 13.298 -17.485 -17.303 1.00 83.81 86 SER A O 1
ATOM 664 N N . ILE A 1 87 ? 13.430 -15.665 -15.986 1.00 83.00 87 ILE A N 1
ATOM 665 C CA . ILE A 1 87 ? 14.281 -14.892 -16.892 1.00 83.00 87 ILE A CA 1
ATOM 666 C C . ILE A 1 87 ? 15.658 -15.550 -16.992 1.00 83.00 87 ILE A C 1
ATOM 668 O O . ILE A 1 87 ? 16.124 -15.783 -18.100 1.00 83.00 87 ILE A O 1
ATOM 672 N N . SER A 1 88 ? 16.288 -15.934 -15.878 1.00 82.38 88 SER A N 1
ATOM 673 C CA . SER A 1 88 ? 17.627 -16.541 -15.908 1.00 82.38 88 SER A CA 1
ATOM 674 C C . SER A 1 88 ? 17.666 -17.872 -16.668 1.00 82.38 88 SER A C 1
ATOM 676 O O . SER A 1 88 ? 18.626 -18.135 -17.389 1.00 82.38 88 SER A O 1
ATOM 678 N N . ARG A 1 89 ? 16.598 -18.678 -16.581 1.00 79.25 89 ARG A N 1
ATOM 679 C CA . ARG A 1 89 ? 16.452 -19.933 -17.339 1.00 79.25 89 ARG A CA 1
ATOM 680 C C . ARG A 1 89 ? 16.195 -19.733 -18.833 1.00 79.25 89 ARG A C 1
ATOM 682 O O . ARG A 1 89 ? 16.484 -20.630 -19.614 1.00 79.25 89 ARG A O 1
ATOM 689 N N . THR A 1 90 ? 15.633 -18.594 -19.232 1.00 72.00 90 THR A N 1
ATOM 690 C CA . THR A 1 90 ? 15.294 -18.298 -20.638 1.00 72.00 90 THR A CA 1
ATOM 691 C C . THR A 1 90 ? 16.334 -17.411 -21.332 1.00 72.00 90 THR A C 1
ATOM 693 O O . THR A 1 90 ? 16.452 -17.457 -22.554 1.00 72.00 90 THR A O 1
ATOM 696 N N . HIS A 1 91 ? 17.127 -16.652 -20.570 1.00 66.88 91 HIS A N 1
ATOM 697 C CA . HIS A 1 91 ? 18.131 -15.695 -21.046 1.00 66.88 91 HIS A CA 1
ATOM 698 C C . HIS A 1 91 ? 19.578 -16.151 -20.811 1.00 66.88 91 HIS A C 1
ATOM 700 O O . HIS A 1 91 ? 20.456 -15.335 -20.543 1.00 66.88 91 HIS A O 1
ATOM 706 N N . SER A 1 92 ? 19.878 -17.442 -20.968 1.00 56.38 92 SER A N 1
ATOM 707 C CA . SER A 1 92 ? 21.275 -17.912 -20.965 1.00 56.38 92 SER A CA 1
ATOM 708 C C . SER A 1 92 ? 22.102 -17.413 -22.170 1.00 56.38 92 SER A C 1
ATOM 710 O O . SER A 1 92 ? 23.305 -17.643 -22.212 1.00 56.38 92 SER A O 1
ATOM 712 N N . ALA A 1 93 ? 21.499 -16.695 -23.128 1.00 57.34 93 ALA A N 1
ATOM 713 C CA . ALA A 1 93 ? 22.193 -16.004 -24.217 1.00 57.34 93 ALA A CA 1
ATOM 714 C C . ALA A 1 93 ? 22.165 -14.479 -23.991 1.00 57.34 93 ALA A C 1
ATOM 716 O O . ALA A 1 93 ? 21.101 -13.854 -24.006 1.00 57.34 93 ALA A O 1
ATOM 717 N N . ALA A 1 94 ? 23.338 -13.886 -23.759 1.00 55.66 94 ALA A N 1
ATOM 718 C CA . ALA A 1 94 ? 23.504 -12.469 -23.445 1.00 55.66 94 ALA A CA 1
ATOM 719 C C . ALA A 1 94 ? 22.934 -11.542 -24.542 1.00 55.66 94 ALA A C 1
ATOM 721 O O . ALA A 1 94 ? 23.183 -11.741 -25.728 1.00 55.66 94 ALA A O 1
ATOM 722 N N . GLY A 1 95 ? 22.196 -10.501 -24.133 1.00 60.97 95 GLY A N 1
ATOM 723 C CA . GLY A 1 95 ? 21.864 -9.345 -24.982 1.00 60.97 95 GLY A CA 1
ATOM 724 C C . GLY A 1 95 ? 20.471 -9.309 -25.625 1.00 60.97 95 GLY A C 1
ATOM 725 O O . GLY A 1 95 ? 20.157 -8.328 -26.296 1.00 60.97 95 GLY A O 1
ATOM 726 N N . ARG A 1 96 ? 19.606 -10.314 -25.427 1.00 62.31 96 ARG A N 1
ATOM 727 C CA . ARG A 1 96 ? 18.222 -10.268 -25.945 1.00 62.31 96 ARG A CA 1
ATOM 728 C C . ARG A 1 96 ? 17.260 -9.572 -24.968 1.00 62.31 96 ARG A C 1
ATOM 730 O O . ARG A 1 96 ? 17.294 -9.907 -23.783 1.00 62.31 96 ARG A O 1
ATOM 737 N N . PRO A 1 97 ? 16.376 -8.666 -25.440 1.00 64.81 97 PRO A N 1
ATOM 738 C CA . PRO A 1 97 ? 15.323 -8.082 -24.608 1.00 64.81 97 PRO A CA 1
ATOM 739 C C . PRO A 1 97 ? 14.402 -9.176 -24.046 1.00 64.81 97 PRO A C 1
ATOM 741 O O . PRO A 1 97 ? 14.256 -10.219 -24.694 1.00 64.81 97 PRO A O 1
ATOM 744 N N . PRO A 1 98 ? 13.788 -8.962 -22.862 1.00 66.00 98 PRO A N 1
ATOM 745 C CA . PRO A 1 98 ? 12.929 -9.951 -22.221 1.00 66.00 98 PRO A CA 1
ATOM 746 C C . PRO A 1 98 ? 11.869 -10.456 -23.197 1.00 66.00 98 PRO A C 1
ATOM 748 O O . PRO A 1 98 ? 11.188 -9.664 -23.852 1.00 66.00 98 PRO A O 1
ATOM 751 N N . SER A 1 99 ? 11.745 -11.780 -23.313 1.00 77.69 99 SER A N 1
ATOM 752 C CA . SER A 1 99 ? 10.719 -12.378 -24.171 1.00 77.69 99 SER A CA 1
ATOM 753 C C . SER A 1 99 ? 9.319 -11.908 -23.751 1.00 77.69 99 SER A C 1
ATOM 755 O O . SER A 1 99 ? 9.067 -11.652 -22.570 1.00 77.69 99 SER A O 1
ATOM 757 N N . GLY A 1 100 ? 8.375 -11.839 -24.698 1.00 79.75 100 GLY A N 1
ATOM 758 C CA . GLY A 1 100 ? 6.981 -11.489 -24.389 1.00 79.75 100 GLY A CA 1
ATOM 759 C C . GLY A 1 100 ? 6.372 -12.379 -23.295 1.00 79.75 100 GLY A C 1
ATOM 760 O O . GLY A 1 100 ? 5.592 -11.900 -22.475 1.00 79.75 100 GLY A O 1
ATOM 761 N N . GLY A 1 101 ? 6.807 -13.642 -23.207 1.00 81.94 101 GLY A N 1
ATOM 762 C CA . GLY A 1 101 ? 6.428 -14.561 -22.131 1.00 81.94 101 GLY A CA 1
ATOM 763 C C . GLY A 1 101 ? 6.951 -14.145 -20.752 1.00 81.94 101 GLY A C 1
ATOM 764 O O . GLY A 1 101 ? 6.203 -14.198 -19.781 1.00 81.94 101 GLY A O 1
ATOM 765 N N . ALA A 1 102 ? 8.195 -13.667 -20.651 1.00 81.31 102 ALA A N 1
ATOM 766 C CA . ALA A 1 102 ? 8.749 -13.159 -19.393 1.00 81.31 102 ALA A CA 1
ATOM 767 C C . ALA A 1 102 ? 8.044 -11.872 -18.933 1.00 81.31 102 ALA A C 1
ATOM 769 O O . ALA A 1 102 ? 7.753 -11.719 -17.746 1.00 81.31 102 ALA A O 1
ATOM 770 N N . ALA A 1 103 ? 7.710 -10.978 -19.869 1.00 83.94 103 ALA A N 1
ATOM 771 C CA . ALA A 1 103 ? 6.919 -9.786 -19.573 1.00 83.94 103 ALA A CA 1
ATOM 772 C C . ALA A 1 103 ? 5.503 -10.154 -19.090 1.00 83.94 103 ALA A C 1
ATOM 774 O O . ALA A 1 103 ? 5.054 -9.651 -18.061 1.00 83.94 103 ALA A O 1
ATOM 775 N N . ALA A 1 104 ? 4.825 -11.084 -19.772 1.00 87.25 104 ALA A N 1
ATOM 776 C CA . ALA A 1 104 ? 3.510 -11.572 -19.360 1.00 87.25 104 ALA A CA 1
ATOM 777 C C . ALA A 1 104 ? 3.549 -12.242 -17.976 1.00 87.25 104 ALA A C 1
ATOM 779 O O . ALA A 1 104 ? 2.680 -11.984 -17.145 1.00 87.25 104 ALA A O 1
ATOM 780 N N . LEU A 1 105 ? 4.584 -13.041 -17.693 1.00 87.88 105 LEU A N 1
ATOM 781 C CA . LEU A 1 105 ? 4.783 -13.663 -16.385 1.00 87.88 105 LEU A CA 1
ATOM 782 C C . LEU A 1 105 ? 5.017 -12.622 -15.286 1.00 87.88 105 LEU A C 1
ATOM 784 O O . LEU A 1 105 ? 4.451 -12.752 -14.202 1.00 87.88 105 LEU A O 1
ATOM 788 N N . ALA A 1 106 ? 5.821 -11.589 -15.549 1.00 86.12 106 ALA A N 1
ATOM 789 C CA . ALA A 1 106 ? 6.047 -10.502 -14.600 1.00 86.12 106 ALA A CA 1
ATOM 790 C C . ALA A 1 106 ? 4.740 -9.766 -14.272 1.00 86.12 106 ALA A C 1
ATOM 792 O O . ALA A 1 106 ? 4.437 -9.543 -13.101 1.00 86.12 106 ALA A O 1
ATOM 793 N N . VAL A 1 107 ? 3.931 -9.464 -15.293 1.00 89.12 107 VAL A N 1
ATOM 794 C CA . VAL A 1 107 ? 2.614 -8.835 -15.128 1.00 89.12 107 VAL A CA 1
ATOM 795 C C . VAL A 1 107 ? 1.664 -9.741 -14.340 1.00 89.12 107 VAL A C 1
ATOM 797 O O . VAL A 1 107 ? 1.059 -9.297 -13.366 1.00 89.12 107 VAL A O 1
ATOM 800 N N . ALA A 1 108 ? 1.559 -11.021 -14.701 1.00 90.75 108 ALA A N 1
ATOM 801 C CA . ALA A 1 108 ? 0.710 -11.978 -13.995 1.00 90.75 108 ALA A CA 1
ATOM 802 C C . ALA A 1 108 ? 1.131 -12.135 -12.525 1.00 90.75 108 ALA A C 1
ATOM 804 O O . ALA A 1 108 ? 0.296 -12.049 -11.626 1.00 90.75 108 ALA A O 1
ATOM 805 N N . THR A 1 109 ? 2.433 -12.291 -12.273 1.00 90.56 109 THR A N 1
ATOM 806 C CA . THR A 1 109 ? 2.992 -12.411 -10.919 1.00 90.56 109 THR A CA 1
ATOM 807 C C . THR A 1 109 ? 2.699 -11.162 -10.098 1.00 90.56 109 THR A C 1
ATOM 809 O O . THR A 1 109 ? 2.273 -11.277 -8.953 1.00 90.56 109 THR A O 1
ATOM 812 N N . PHE A 1 110 ? 2.841 -9.971 -10.687 1.00 89.56 110 PHE A N 1
ATOM 813 C CA . PHE A 1 110 ? 2.487 -8.714 -10.035 1.00 89.56 110 PHE A CA 1
ATOM 814 C C . PHE A 1 110 ? 1.025 -8.704 -9.569 1.00 89.56 110 PHE A C 1
ATOM 816 O O . PHE A 1 110 ? 0.760 -8.411 -8.404 1.00 89.56 110 PHE A O 1
ATOM 823 N N . PHE A 1 111 ? 0.076 -9.078 -10.435 1.00 90.62 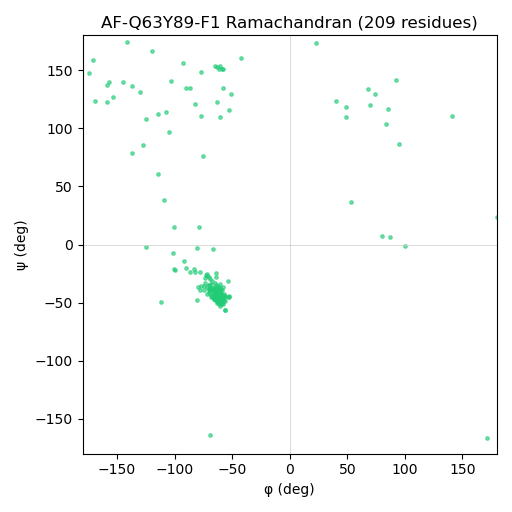111 PHE A N 1
ATOM 824 C CA . PHE A 1 111 ? -1.340 -9.131 -10.060 1.00 90.62 111 PHE A CA 1
ATOM 825 C C . PHE A 1 111 ? -1.630 -10.190 -8.993 1.00 90.62 111 PHE A C 1
ATOM 827 O O . PHE A 1 111 ? -2.392 -9.919 -8.066 1.00 90.62 111 PHE A O 1
ATOM 834 N N . VAL A 1 112 ? -1.000 -11.365 -9.073 1.00 91.62 112 VAL A N 1
ATOM 835 C CA . VAL A 1 112 ? -1.146 -12.421 -8.059 1.00 91.62 112 VAL A CA 1
ATOM 836 C C . VAL A 1 112 ? -0.620 -11.946 -6.705 1.00 91.62 112 VAL A C 1
ATOM 838 O O . VAL A 1 112 ? -1.344 -12.016 -5.710 1.00 91.62 112 VAL A O 1
ATOM 841 N N . CYS A 1 113 ? 0.597 -11.397 -6.658 1.00 88.69 113 CYS A N 1
ATOM 842 C CA . CYS A 1 113 ? 1.173 -10.822 -5.444 1.00 88.69 113 CYS A CA 1
ATOM 843 C C . CYS A 1 113 ? 0.269 -9.722 -4.880 1.00 88.69 113 CYS A C 1
ATOM 845 O O . CYS A 1 113 ? 0.017 -9.705 -3.677 1.00 88.69 113 CYS A O 1
ATOM 847 N N . LEU A 1 114 ? -0.274 -8.848 -5.732 1.00 88.00 114 LEU A N 1
ATOM 848 C CA . LEU A 1 114 ? -1.179 -7.775 -5.324 1.00 88.00 114 LEU A CA 1
ATOM 849 C C . LEU A 1 114 ? -2.448 -8.341 -4.679 1.00 88.00 114 LEU A C 1
ATOM 851 O O . LEU A 1 114 ? -2.771 -7.961 -3.555 1.00 88.00 114 LEU A O 1
ATOM 855 N N . VAL A 1 115 ? -3.125 -9.290 -5.331 1.00 89.44 115 VAL A N 1
ATOM 856 C CA . VAL A 1 115 ? -4.347 -9.929 -4.811 1.00 89.44 115 VAL A CA 1
ATOM 857 C C . VAL A 1 115 ? -4.098 -10.613 -3.466 1.00 89.44 115 VAL A C 1
ATOM 859 O O . VAL A 1 115 ? -4.931 -10.495 -2.570 1.00 89.44 115 VAL A O 1
ATOM 862 N N . VAL A 1 116 ? -2.944 -11.264 -3.288 1.00 89.19 116 VAL A N 1
ATOM 863 C CA . VAL A 1 116 ? -2.548 -11.890 -2.014 1.00 89.19 116 VAL A CA 1
ATOM 864 C C . VAL A 1 116 ? -2.216 -10.842 -0.944 1.00 89.19 116 VAL A C 1
ATOM 866 O O . VAL A 1 116 ? -2.590 -11.003 0.218 1.00 89.19 116 VAL A O 1
ATOM 869 N N . CYS A 1 117 ? -1.565 -9.737 -1.313 1.00 87.06 117 CYS A N 1
ATOM 870 C CA . CYS A 1 117 ? -1.209 -8.667 -0.380 1.00 87.06 117 CYS A CA 1
ATOM 871 C C . CYS A 1 117 ? -2.423 -7.870 0.118 1.00 87.06 117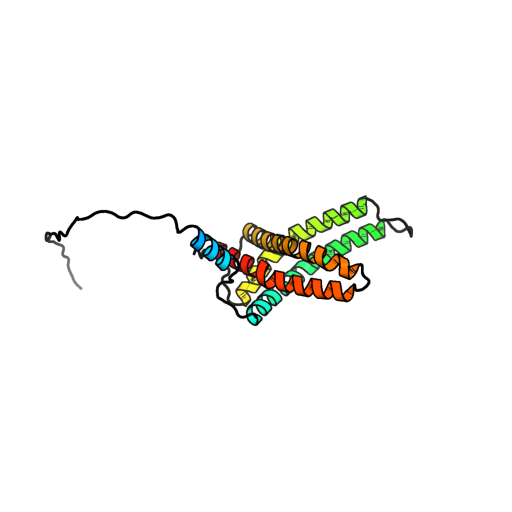 CYS A C 1
ATOM 873 O O . CYS A 1 117 ? -2.375 -7.348 1.230 1.00 87.06 117 CYS A O 1
ATOM 875 N N . LEU A 1 118 ? -3.512 -7.774 -0.654 1.00 88.81 118 LEU A N 1
ATOM 876 C CA . LEU A 1 118 ? -4.713 -7.021 -0.262 1.00 88.81 118 LEU A CA 1
ATOM 877 C C . LEU A 1 118 ? -5.313 -7.472 1.088 1.00 88.81 118 LEU A C 1
ATOM 879 O O . LEU A 1 118 ? -5.437 -6.631 1.984 1.00 88.81 118 LEU A O 1
ATOM 883 N N . PRO A 1 119 ? -5.682 -8.751 1.300 1.00 86.38 119 PRO A N 1
ATOM 884 C CA . PRO A 1 119 ? -6.213 -9.193 2.586 1.00 86.38 119 PRO A CA 1
ATOM 885 C C . PRO A 1 119 ? -5.170 -9.087 3.706 1.00 86.38 119 PRO A C 1
ATOM 887 O O . PRO A 1 119 ? -5.527 -8.683 4.813 1.00 86.38 119 PRO A O 1
ATOM 890 N N . ILE A 1 120 ? -3.889 -9.362 3.423 1.00 86.56 120 ILE A N 1
ATOM 891 C CA . ILE A 1 120 ? -2.788 -9.204 4.390 1.00 86.56 120 ILE A CA 1
ATOM 892 C C . ILE A 1 120 ? -2.731 -7.757 4.889 1.00 86.56 120 ILE A C 1
ATOM 894 O O . ILE A 1 120 ? -2.722 -7.515 6.097 1.00 86.56 120 ILE A O 1
ATOM 898 N N . ALA A 1 121 ? -2.770 -6.789 3.971 1.00 85.50 121 ALA A N 1
ATOM 899 C CA . ALA A 1 121 ? -2.790 -5.376 4.309 1.00 85.50 121 ALA A CA 1
ATOM 900 C C . ALA A 1 121 ? -4.005 -5.031 5.179 1.00 85.50 121 ALA A C 1
ATOM 902 O O . ALA A 1 121 ? -3.850 -4.363 6.196 1.00 85.50 121 ALA A O 1
ATOM 903 N N . GLY A 1 122 ? -5.195 -5.545 4.851 1.00 83.06 122 GLY A N 1
ATOM 904 C CA . GLY A 1 122 ? -6.402 -5.350 5.660 1.00 83.06 122 GLY A CA 1
ATOM 905 C C . GLY A 1 122 ? -6.271 -5.850 7.103 1.00 83.06 122 GLY A C 1
ATOM 906 O O . GLY A 1 122 ? -6.618 -5.125 8.041 1.00 83.06 122 GLY A O 1
ATOM 907 N N . TYR A 1 123 ? -5.720 -7.052 7.298 1.00 87.50 123 TYR A N 1
ATOM 908 C CA . TYR A 1 123 ? -5.452 -7.595 8.633 1.00 87.50 123 TYR A CA 1
ATOM 909 C C . TYR A 1 123 ? -4.414 -6.766 9.398 1.00 87.50 123 TYR A C 1
ATOM 911 O O . TYR A 1 123 ? -4.604 -6.485 10.583 1.00 87.50 123 TYR A O 1
ATOM 919 N N . MET A 1 124 ? -3.350 -6.321 8.725 1.00 88.25 124 MET A N 1
ATOM 920 C CA . MET A 1 124 ? -2.280 -5.537 9.348 1.00 88.25 124 MET A CA 1
ATOM 921 C C . MET A 1 124 ? -2.702 -4.109 9.696 1.00 88.25 124 MET A C 1
ATOM 923 O O . MET A 1 124 ? -2.311 -3.617 10.753 1.00 88.25 124 MET A O 1
ATOM 927 N N . VAL A 1 125 ? -3.538 -3.460 8.875 1.00 84.62 125 VAL A N 1
ATOM 928 C CA . VAL A 1 125 ? -4.158 -2.162 9.203 1.00 84.62 125 VAL A CA 1
ATOM 929 C C . VAL A 1 125 ? -4.953 -2.292 10.496 1.00 84.62 125 VAL A C 1
ATOM 931 O O . VAL A 1 125 ? -4.737 -1.536 11.438 1.00 84.62 125 VAL A O 1
ATOM 934 N N . ARG A 1 126 ? -5.828 -3.296 10.582 1.00 86.75 126 ARG A N 1
ATOM 935 C CA . ARG A 1 126 ? -6.613 -3.551 11.792 1.00 86.75 126 ARG A CA 1
ATOM 936 C C . ARG A 1 126 ? -5.709 -3.827 13.004 1.00 86.75 126 ARG A C 1
ATOM 938 O O . ARG A 1 126 ? -5.959 -3.283 14.075 1.00 86.75 126 ARG A O 1
ATOM 945 N N . GLY A 1 127 ? -4.645 -4.615 12.838 1.00 82.62 127 GLY A N 1
ATOM 946 C CA . GLY A 1 127 ? -3.655 -4.860 13.892 1.00 82.62 127 GLY A CA 1
ATOM 947 C C . GLY A 1 127 ? -2.924 -3.591 14.352 1.00 82.62 127 GLY A C 1
ATOM 948 O O . GLY A 1 127 ? -2.714 -3.410 15.547 1.00 82.62 127 GLY A O 1
ATOM 949 N N . GLY A 1 128 ? -2.582 -2.689 13.428 1.00 81.25 128 GLY A N 1
ATOM 950 C CA . GLY A 1 128 ? -1.986 -1.389 13.743 1.00 81.25 128 GLY A CA 1
ATOM 951 C C . GLY A 1 128 ? -2.942 -0.485 14.522 1.00 81.25 128 GLY A C 1
ATOM 952 O O . GLY A 1 128 ? -2.554 0.088 15.536 1.00 81.25 128 GLY A O 1
ATOM 953 N N . PHE A 1 129 ? -4.210 -0.420 14.114 1.00 81.88 129 PHE A N 1
ATOM 954 C CA . PHE A 1 129 ? -5.239 0.334 14.834 1.00 81.88 129 PHE A CA 1
ATOM 955 C C . PHE A 1 129 ? -5.476 -0.225 16.245 1.00 81.88 129 PHE A C 1
ATOM 957 O O . PHE A 1 129 ? -5.455 0.536 17.212 1.00 81.88 129 PHE A O 1
ATOM 964 N N . ALA A 1 130 ? -5.599 -1.548 16.384 1.00 83.50 130 ALA A N 1
ATOM 965 C CA . ALA A 1 130 ? -5.745 -2.201 17.684 1.00 83.50 130 ALA A CA 1
ATOM 966 C C . ALA A 1 130 ? -4.536 -1.944 18.605 1.00 83.50 130 ALA A C 1
ATOM 968 O O . ALA A 1 130 ? -4.712 -1.640 19.781 1.00 83.50 130 ALA A O 1
ATOM 969 N N . ALA A 1 131 ? -3.310 -1.978 18.067 1.00 84.50 131 ALA A N 1
ATOM 970 C CA . ALA A 1 131 ? -2.091 -1.692 18.829 1.00 84.50 131 ALA A CA 1
ATOM 971 C C . ALA A 1 131 ? -2.015 -0.244 19.351 1.00 84.50 131 ALA A C 1
ATOM 973 O O . ALA A 1 131 ? -1.339 0.014 20.342 1.00 84.50 131 ALA A O 1
ATOM 974 N N . HIS A 1 132 ? -2.712 0.696 18.709 1.00 81.44 132 HIS A N 1
ATOM 975 C CA . HIS A 1 132 ? -2.791 2.098 19.130 1.00 81.44 132 HIS A CA 1
ATOM 976 C C . HIS A 1 132 ? -4.088 2.444 19.883 1.00 81.44 132 HIS A C 1
ATOM 978 O O . HIS A 1 132 ? -4.395 3.631 20.047 1.00 81.44 132 HIS A O 1
ATOM 984 N N . ALA A 1 133 ? -4.829 1.424 20.344 1.00 80.38 133 ALA A N 1
ATOM 985 C CA . ALA A 1 133 ? -6.111 1.551 21.043 1.00 80.38 133 ALA A CA 1
ATOM 986 C C . ALA A 1 133 ? -7.143 2.398 20.268 1.00 80.38 133 ALA A C 1
ATOM 988 O O . ALA A 1 133 ? -7.891 3.187 20.842 1.00 80.38 133 ALA A O 1
ATOM 989 N N . LEU A 1 134 ? -7.143 2.269 18.938 1.00 77.88 134 LEU A N 1
ATOM 990 C CA . LEU A 1 134 ? -8.134 2.869 18.049 1.00 77.88 134 LEU A CA 1
ATOM 991 C C . LEU A 1 134 ? -9.280 1.894 17.774 1.00 77.88 134 LEU A C 1
ATOM 993 O O . LEU A 1 134 ? -9.078 0.681 17.820 1.00 77.88 134 LEU A O 1
ATOM 997 N N . THR A 1 135 ? -10.458 2.423 17.417 1.00 78.56 135 THR A N 1
ATOM 998 C CA . THR A 1 135 ? -11.620 1.604 17.050 1.00 78.56 135 THR A CA 1
ATOM 999 C C . THR A 1 135 ? -11.247 0.604 15.954 1.00 78.56 135 THR A C 1
ATOM 1001 O O . THR A 1 135 ? -10.917 0.981 14.825 1.00 78.56 135 THR A O 1
ATOM 1004 N N . ALA A 1 136 ? -11.324 -0.680 16.286 1.00 79.75 136 ALA A N 1
ATOM 1005 C CA . ALA A 1 136 ? -11.150 -1.783 15.360 1.00 79.75 136 ALA A CA 1
ATOM 1006 C C . ALA A 1 136 ? -12.098 -2.926 15.762 1.00 79.75 136 ALA A C 1
ATOM 1008 O O . ALA A 1 136 ? -12.245 -3.196 16.953 1.00 79.75 136 ALA A O 1
ATOM 1009 N N . PRO A 1 137 ? -12.733 -3.615 14.800 1.00 80.62 137 PRO A N 1
ATOM 1010 C CA . PRO A 1 137 ? -13.610 -4.748 15.097 1.00 80.62 137 PRO A CA 1
ATOM 1011 C C . PRO A 1 137 ? -12.827 -5.878 15.780 1.00 80.62 137 PRO A C 1
ATOM 1013 O O . PRO A 1 137 ? -11.652 -6.049 15.476 1.00 80.62 137 PRO A O 1
ATOM 1016 N N . GLU A 1 138 ? -13.456 -6.698 16.631 1.00 76.88 138 GLU A N 1
ATOM 1017 C CA . GLU A 1 138 ? -12.798 -7.839 17.304 1.00 76.88 138 GLU A CA 1
ATOM 1018 C C . GLU A 1 138 ? -12.487 -9.014 16.372 1.00 76.88 138 GLU A C 1
ATOM 1020 O O . GLU A 1 138 ? -11.509 -9.733 16.567 1.00 76.88 138 GLU A O 1
ATOM 1025 N N . ARG A 1 139 ? -13.238 -9.195 15.285 1.00 79.38 139 ARG A N 1
ATOM 1026 C CA . ARG A 1 139 ? -12.948 -10.196 14.243 1.00 79.38 139 ARG A CA 1
ATOM 1027 C C . ARG A 1 139 ? -13.162 -9.571 12.872 1.00 79.38 139 ARG A C 1
ATOM 1029 O O . ARG A 1 139 ? -14.102 -8.812 12.682 1.00 79.38 139 ARG A O 1
ATOM 1036 N N . LEU A 1 140 ? -12.241 -9.831 11.946 1.00 81.81 140 LEU A N 1
ATOM 1037 C CA . LEU A 1 140 ? -12.306 -9.319 10.580 1.00 81.81 140 LEU A CA 1
ATOM 1038 C C . LEU A 1 140 ? -12.476 -10.517 9.648 1.00 81.81 140 LEU A C 1
ATOM 1040 O O . LEU A 1 140 ? -11.573 -11.348 9.527 1.00 81.81 140 LEU A O 1
ATOM 1044 N N . ALA A 1 141 ? -13.639 -10.630 9.013 1.00 87.25 141 ALA A N 1
ATOM 1045 C CA . ALA A 1 141 ? -13.862 -11.661 8.008 1.00 87.25 141 ALA A CA 1
ATOM 1046 C C . ALA A 1 141 ? -12.951 -11.419 6.793 1.00 87.25 141 ALA A C 1
ATOM 1048 O O . ALA A 1 141 ? -12.609 -10.276 6.486 1.00 87.25 141 ALA A O 1
ATOM 1049 N N . PHE A 1 142 ? -12.609 -12.473 6.048 1.00 86.00 142 PHE A N 1
ATOM 1050 C CA . PHE A 1 142 ? -11.730 -12.369 4.874 1.00 86.00 142 PHE A CA 1
ATOM 1051 C C . PHE A 1 142 ? -12.198 -11.302 3.870 1.00 86.00 142 PHE A C 1
ATOM 1053 O O . PHE A 1 142 ? -11.418 -10.457 3.434 1.00 86.00 142 PHE A O 1
ATOM 1060 N N . ARG A 1 143 ? -13.504 -11.261 3.573 1.00 84.94 143 ARG A N 1
ATOM 1061 C CA . ARG A 1 143 ? -14.103 -10.251 2.684 1.00 84.94 143 ARG A CA 1
ATOM 1062 C C . ARG A 1 143 ? -13.929 -8.824 3.213 1.00 84.94 143 ARG A C 1
ATOM 1064 O O . ARG A 1 143 ? -13.693 -7.906 2.433 1.00 84.94 143 ARG A O 1
ATOM 1071 N N . GLN A 1 144 ? -14.027 -8.631 4.527 1.00 84.06 144 GLN A N 1
ATOM 1072 C CA . GLN A 1 144 ? -13.821 -7.330 5.165 1.00 84.06 144 GLN A CA 1
ATOM 1073 C C . GLN A 1 144 ? -12.343 -6.922 5.104 1.00 84.06 144 GLN A C 1
ATOM 1075 O O . GLN A 1 144 ? -12.050 -5.779 4.763 1.00 84.06 144 GLN A O 1
ATOM 1080 N N . ALA A 1 145 ? -11.420 -7.861 5.342 1.00 86.00 145 ALA A N 1
ATOM 1081 C CA . ALA A 1 145 ? -9.980 -7.646 5.188 1.00 86.00 145 ALA A CA 1
ATOM 1082 C C . ALA A 1 145 ? -9.625 -7.224 3.759 1.00 86.00 145 ALA A C 1
ATOM 1084 O O . ALA A 1 145 ? -8.966 -6.205 3.557 1.00 86.00 145 ALA A O 1
ATOM 1085 N N . LEU A 1 146 ? -10.146 -7.948 2.765 1.00 86.88 146 LEU A N 1
ATOM 1086 C CA . LEU A 1 146 ? -9.947 -7.632 1.356 1.00 86.88 146 LEU A CA 1
ATOM 1087 C C . LEU A 1 146 ? -10.504 -6.249 1.002 1.00 86.88 146 LEU A C 1
ATOM 1089 O O . LEU A 1 146 ? -9.833 -5.473 0.329 1.00 86.88 146 LEU A O 1
ATOM 1093 N N . MET A 1 147 ? -11.689 -5.892 1.503 1.00 86.75 147 MET A N 1
ATOM 1094 C CA . MET A 1 147 ? -12.254 -4.561 1.290 1.00 86.75 147 MET A CA 1
ATOM 1095 C C . MET A 1 147 ? -11.415 -3.447 1.925 1.00 86.75 147 MET A C 1
ATOM 1097 O O . MET A 1 147 ? -11.206 -2.425 1.275 1.00 86.75 147 MET A O 1
ATOM 1101 N N . VAL A 1 148 ? -10.917 -3.630 3.154 1.00 85.94 148 VAL A N 1
ATOM 1102 C CA . VAL A 1 148 ? -10.026 -2.662 3.823 1.00 85.94 148 VAL A CA 1
ATOM 1103 C C . VAL A 1 148 ? -8.725 -2.497 3.036 1.00 85.94 148 VAL A C 1
ATOM 1105 O O . VAL A 1 148 ? -8.329 -1.360 2.753 1.00 85.94 148 VAL A O 1
ATOM 1108 N N . GLY A 1 149 ? -8.112 -3.608 2.619 1.00 84.75 149 GLY A N 1
ATOM 1109 C CA . GLY A 1 149 ? -6.933 -3.625 1.757 1.00 84.75 149 GLY A CA 1
ATOM 1110 C C . GLY A 1 149 ? -7.169 -2.908 0.431 1.00 84.75 149 GLY A C 1
ATOM 1111 O O . GLY A 1 149 ? -6.380 -2.048 0.056 1.00 84.75 149 GLY A O 1
ATOM 1112 N N . LEU A 1 150 ? -8.301 -3.168 -0.228 1.00 87.81 150 LEU A N 1
ATOM 1113 C CA . LEU A 1 150 ? -8.663 -2.538 -1.497 1.00 87.81 150 LEU A CA 1
ATOM 1114 C C . LEU A 1 150 ? -8.856 -1.027 -1.355 1.00 87.81 150 LEU A C 1
ATOM 1116 O O . LEU A 1 150 ? -8.380 -0.278 -2.199 1.00 87.81 150 LEU A O 1
ATOM 1120 N N . THR A 1 151 ? -9.503 -0.549 -0.286 1.00 85.19 151 THR A N 1
ATOM 1121 C CA . THR A 1 151 ? -9.574 0.902 -0.036 1.00 85.19 151 THR A CA 1
ATOM 1122 C C . THR A 1 151 ? -8.207 1.504 0.227 1.00 85.19 151 THR A C 1
ATOM 1124 O O . THR A 1 151 ? -7.924 2.588 -0.268 1.00 85.19 151 THR A O 1
ATOM 1127 N N . THR A 1 152 ? -7.366 0.816 0.998 1.00 84.81 152 THR A N 1
ATOM 1128 C CA . THR A 1 152 ? -6.012 1.288 1.299 1.00 84.81 152 THR A CA 1
ATOM 1129 C C . THR A 1 152 ? -5.207 1.431 0.016 1.00 84.81 152 THR A C 1
ATOM 1131 O O . THR A 1 152 ? -4.687 2.505 -0.269 1.00 84.81 152 THR A O 1
ATOM 1134 N N . PHE A 1 153 ? -5.171 0.367 -0.785 1.00 86.50 153 PHE A N 1
ATOM 1135 C CA . PHE A 1 153 ? -4.442 0.328 -2.042 1.00 86.50 153 PHE A CA 1
ATOM 1136 C C . PHE A 1 153 ? -5.028 1.298 -3.070 1.00 86.50 153 PHE A C 1
ATOM 1138 O O . PHE A 1 153 ? -4.295 2.084 -3.655 1.00 86.50 153 PHE A O 1
ATOM 1145 N N . GLY A 1 154 ? -6.351 1.308 -3.243 1.00 86.38 154 GLY A N 1
ATOM 1146 C CA . GLY A 1 154 ? -7.033 2.187 -4.190 1.00 86.38 154 GLY A CA 1
ATOM 1147 C C . GLY A 1 154 ? -6.765 3.663 -3.910 1.00 86.38 154 GLY A C 1
ATOM 1148 O O . GLY A 1 154 ? -6.412 4.405 -4.821 1.00 86.38 154 GLY A O 1
ATOM 1149 N N . TRP A 1 155 ? -6.844 4.093 -2.646 1.00 87.00 155 TRP A N 1
ATOM 1150 C CA . TRP A 1 155 ? -6.543 5.480 -2.288 1.00 87.00 155 TRP A CA 1
ATOM 1151 C C . TRP A 1 155 ? -5.055 5.808 -2.328 1.00 87.00 155 TRP A C 1
ATOM 1153 O O . TRP A 1 155 ? -4.708 6.925 -2.703 1.00 87.00 155 TRP A O 1
ATOM 1163 N N . ALA A 1 156 ? -4.185 4.854 -1.995 1.00 84.50 156 ALA A N 1
ATOM 1164 C CA . ALA A 1 156 ? -2.747 5.025 -2.161 1.00 84.50 156 ALA A CA 1
ATOM 1165 C C . ALA A 1 156 ? -2.382 5.226 -3.639 1.00 84.50 156 ALA A C 1
ATOM 1167 O O . ALA A 1 156 ? -1.656 6.160 -3.952 1.00 84.50 156 ALA A O 1
ATOM 1168 N N . VAL A 1 157 ? -2.938 4.426 -4.555 1.00 85.94 157 VAL A N 1
ATOM 1169 C CA . VAL A 1 157 ? -2.718 4.573 -6.004 1.00 85.94 157 VAL A CA 1
ATOM 1170 C C . VAL A 1 157 ? -3.284 5.896 -6.514 1.00 85.94 157 VAL A C 1
ATOM 1172 O O . VAL A 1 157 ? -2.579 6.634 -7.200 1.00 85.94 157 VAL A O 1
ATOM 1175 N N . LEU A 1 158 ? -4.524 6.235 -6.143 1.00 86.81 158 LEU A N 1
ATOM 1176 C CA . LEU A 1 158 ? -5.148 7.498 -6.548 1.00 86.81 158 LEU A CA 1
ATOM 1177 C C . LEU A 1 158 ? -4.370 8.724 -6.062 1.00 86.81 158 LEU A C 1
ATOM 1179 O O . LEU A 1 158 ? -4.338 9.727 -6.766 1.00 86.81 158 LEU A O 1
ATOM 1183 N N . ALA A 1 159 ? -3.735 8.654 -4.890 1.00 84.44 159 ALA A N 1
ATOM 1184 C CA . ALA A 1 159 ? -2.878 9.727 -4.403 1.00 84.44 159 ALA A CA 1
ATOM 1185 C C . ALA A 1 159 ? -1.477 9.704 -5.036 1.00 84.44 159 ALA A C 1
ATOM 1187 O O . ALA A 1 159 ? -0.921 10.759 -5.331 1.00 84.44 159 ALA A O 1
ATOM 1188 N N . ALA A 1 160 ? -0.911 8.523 -5.284 1.00 83.38 160 ALA A N 1
ATOM 1189 C CA . ALA A 1 160 ? 0.430 8.372 -5.837 1.00 83.38 160 ALA A CA 1
ATOM 1190 C C . ALA A 1 160 ? 0.522 8.808 -7.307 1.00 83.38 160 ALA A C 1
ATOM 1192 O O . ALA A 1 160 ? 1.541 9.371 -7.701 1.00 83.38 160 ALA A O 1
ATOM 1193 N N . LEU A 1 161 ? -0.523 8.588 -8.116 1.00 86.94 161 LEU A N 1
ATOM 1194 C CA . LEU A 1 161 ? -0.551 8.979 -9.533 1.00 86.94 161 LEU A CA 1
ATOM 1195 C C . LEU A 1 161 ? -0.280 10.480 -9.761 1.00 86.94 161 LEU A C 1
ATOM 1197 O O . LEU A 1 161 ? 0.687 10.792 -10.460 1.00 86.94 161 LEU A O 1
ATOM 1201 N N . PRO A 1 162 ? -1.041 11.425 -9.171 1.00 86.56 162 PRO A N 1
ATOM 1202 C CA . PRO A 1 162 ? -0.784 12.852 -9.357 1.00 86.56 162 PRO A CA 1
ATOM 1203 C C . PRO A 1 162 ? 0.570 13.280 -8.782 1.00 86.56 162 PRO A C 1
ATOM 1205 O O . PRO A 1 162 ? 1.243 14.112 -9.384 1.00 86.56 162 PRO A O 1
ATOM 1208 N N . ILE A 1 163 ? 1.021 12.678 -7.673 1.00 84.69 163 ILE A N 1
ATOM 1209 C CA . ILE A 1 163 ? 2.360 12.929 -7.114 1.00 84.69 163 ILE A CA 1
ATOM 1210 C C . ILE A 1 163 ? 3.447 12.501 -8.107 1.00 84.69 163 ILE A C 1
ATOM 1212 O O . ILE A 1 163 ? 4.434 13.210 -8.303 1.00 84.69 163 ILE A O 1
ATOM 1216 N N . SER A 1 164 ? 3.272 11.348 -8.754 1.00 84.00 164 SER A N 1
ATOM 1217 C CA . SER A 1 164 ? 4.212 10.838 -9.751 1.00 84.00 164 SER A CA 1
ATOM 1218 C C . SER A 1 164 ? 4.286 11.765 -10.963 1.00 84.00 164 SER A C 1
ATOM 1220 O O . SER A 1 164 ? 5.380 12.157 -11.359 1.00 84.00 164 SER A O 1
ATOM 1222 N N . VAL A 1 165 ? 3.134 12.209 -11.480 1.00 85.88 165 VAL A N 1
ATOM 1223 C CA . VAL A 1 165 ? 3.062 13.177 -12.588 1.00 85.88 165 VAL A CA 1
ATOM 1224 C C . VAL A 1 165 ? 3.713 14.508 -12.202 1.00 85.88 165 VAL A C 1
ATOM 1226 O O . VAL A 1 165 ? 4.504 15.042 -12.973 1.00 85.88 165 VAL A O 1
ATOM 1229 N N . ALA A 1 166 ? 3.461 15.013 -10.993 1.00 84.94 166 ALA A N 1
ATOM 1230 C CA . ALA A 1 166 ? 4.035 16.270 -10.512 1.00 84.94 166 ALA A CA 1
ATOM 1231 C C . ALA A 1 166 ? 5.558 16.203 -10.292 1.00 84.94 166 ALA A C 1
ATOM 1233 O O . ALA A 1 166 ? 6.257 17.199 -10.464 1.00 84.94 166 ALA A O 1
ATOM 1234 N N . THR A 1 167 ? 6.091 15.036 -9.921 1.00 84.00 167 THR A N 1
ATOM 1235 C CA . THR A 1 167 ? 7.532 14.843 -9.671 1.00 84.00 167 THR A CA 1
ATOM 1236 C C . THR A 1 167 ? 8.306 14.374 -10.903 1.00 84.00 167 THR A C 1
ATOM 1238 O O . THR A 1 167 ? 9.536 14.459 -10.923 1.00 84.00 167 THR A O 1
ATOM 1241 N N . MET A 1 168 ? 7.615 13.923 -11.954 1.00 83.88 168 MET A N 1
ATOM 1242 C CA . MET A 1 168 ? 8.217 13.456 -13.204 1.00 83.88 168 MET A CA 1
ATOM 1243 C C . MET A 1 168 ? 9.133 14.500 -13.871 1.00 83.88 168 MET A C 1
ATOM 1245 O O . MET A 1 168 ? 10.251 14.114 -14.226 1.00 83.88 168 MET A O 1
ATOM 1249 N N . PRO A 1 169 ? 8.767 15.795 -13.981 1.00 82.81 169 PRO A N 1
ATOM 1250 C CA . PRO A 1 169 ? 9.634 16.810 -14.579 1.00 82.81 169 PRO A CA 1
ATOM 1251 C C . PRO A 1 169 ? 10.941 16.978 -13.806 1.00 82.81 169 PRO A C 1
ATOM 1253 O O . PRO A 1 169 ? 12.008 17.002 -14.405 1.00 82.81 169 PRO A O 1
ATOM 1256 N N . LEU A 1 170 ? 10.879 16.995 -12.470 1.00 76.50 170 LEU A N 1
ATOM 1257 C CA . LEU A 1 170 ? 12.062 17.110 -11.609 1.00 76.50 170 LEU A CA 1
ATOM 1258 C C . LEU A 1 170 ? 13.029 15.933 -11.788 1.00 76.50 170 LEU A C 1
ATOM 1260 O O . LEU A 1 170 ? 14.246 16.115 -11.787 1.00 76.50 170 LEU A O 1
ATOM 1264 N N . ARG A 1 171 ? 12.487 14.722 -11.963 1.00 78.88 171 ARG A N 1
ATOM 1265 C CA . ARG A 1 171 ? 13.289 13.511 -12.188 1.00 78.88 171 ARG A CA 1
ATOM 1266 C C . ARG A 1 171 ? 13.961 13.512 -13.561 1.00 78.88 171 ARG A C 1
ATOM 1268 O O . ARG A 1 171 ? 15.085 13.035 -13.665 1.00 78.88 171 ARG A O 1
ATOM 1275 N N . HIS A 1 172 ? 13.298 14.060 -14.580 1.00 82.69 172 HIS A N 1
ATOM 1276 C CA . HIS A 1 172 ? 13.839 14.165 -15.941 1.00 82.69 172 HIS A CA 1
ATOM 1277 C C . HIS A 1 172 ? 14.776 15.371 -16.116 1.00 82.69 172 HIS A C 1
ATOM 1279 O O . HIS A 1 172 ? 15.667 15.327 -16.955 1.00 82.69 172 HIS A O 1
ATOM 1285 N N . ALA A 1 173 ? 14.636 16.410 -15.290 1.00 79.81 173 ALA A N 1
ATOM 1286 C CA . ALA A 1 173 ? 15.463 17.619 -15.308 1.00 79.81 173 ALA A CA 1
ATOM 1287 C C . ALA A 1 173 ? 16.844 17.456 -14.636 1.00 79.81 173 ALA A C 1
ATOM 1289 O O . ALA A 1 173 ? 17.495 18.448 -14.326 1.00 79.81 173 ALA A O 1
ATOM 1290 N N . GLY A 1 174 ? 17.295 16.224 -14.377 1.00 79.06 174 GLY A N 1
ATOM 1291 C CA . GLY A 1 174 ? 18.617 15.958 -13.795 1.00 79.06 174 GLY A CA 1
ATOM 1292 C C . GLY A 1 174 ? 18.680 15.977 -12.263 1.00 79.06 174 GLY A C 1
ATOM 1293 O O . GLY A 1 174 ? 19.762 15.801 -11.708 1.00 79.06 174 GLY A O 1
ATOM 1294 N N . TYR A 1 175 ? 17.544 16.096 -11.563 1.00 82.94 175 TYR A N 1
ATOM 1295 C CA . TYR A 1 175 ? 17.470 16.028 -10.095 1.00 82.94 175 TYR A CA 1
ATOM 1296 C C . TYR A 1 175 ? 16.683 14.797 -9.605 1.00 82.94 175 TYR A C 1
ATOM 1298 O O . TYR A 1 175 ? 15.671 14.935 -8.904 1.00 82.94 175 TYR A O 1
ATOM 1306 N N . PRO A 1 176 ? 17.126 13.564 -9.929 1.00 83.19 176 PRO A N 1
ATOM 1307 C CA . PRO A 1 176 ? 16.377 12.351 -9.609 1.00 83.19 176 PRO A CA 1
ATOM 1308 C C . PRO A 1 176 ? 16.181 12.168 -8.100 1.00 83.19 176 PRO A C 1
ATOM 1310 O O . PRO A 1 176 ? 15.101 11.766 -7.673 1.00 83.19 176 PRO A O 1
ATOM 1313 N N . LEU A 1 177 ? 17.185 12.522 -7.289 1.00 85.56 177 LEU A N 1
ATOM 1314 C CA . LEU A 1 177 ? 17.118 12.414 -5.829 1.00 85.56 177 LEU A CA 1
ATOM 1315 C C . LEU A 1 177 ? 16.127 13.409 -5.217 1.00 85.56 177 LEU A C 1
ATOM 1317 O O . LEU A 1 177 ? 15.332 13.025 -4.363 1.00 85.56 177 LEU A O 1
ATOM 1321 N N . ALA A 1 178 ? 16.122 14.663 -5.680 1.00 82.81 178 ALA A N 1
ATOM 1322 C CA . ALA A 1 178 ? 15.202 15.681 -5.175 1.00 82.81 178 ALA A CA 1
ATOM 1323 C C . ALA A 1 178 ? 13.750 15.352 -5.550 1.00 82.81 178 ALA A C 1
ATOM 1325 O O . ALA A 1 178 ? 12.869 15.382 -4.693 1.00 82.81 178 ALA A O 1
ATOM 1326 N N . GLY A 1 179 ? 13.507 14.952 -6.805 1.00 80.94 179 GLY A N 1
ATOM 1327 C CA . GLY A 1 179 ? 12.186 14.502 -7.247 1.00 80.94 179 GLY A CA 1
ATOM 1328 C C . GLY A 1 179 ? 11.691 13.283 -6.463 1.00 80.94 179 GLY A C 1
ATOM 1329 O O . GLY A 1 179 ? 10.520 13.223 -6.089 1.00 80.94 179 GLY A O 1
ATOM 1330 N N . GLN A 1 180 ? 12.587 12.342 -6.146 1.00 85.88 180 GLN A N 1
ATOM 1331 C CA . GLN A 1 180 ? 12.259 11.175 -5.329 1.00 85.88 180 GLN A CA 1
ATOM 1332 C C . GLN A 1 180 ? 11.941 11.556 -3.877 1.00 85.88 180 GLN A C 1
ATOM 1334 O O . GLN A 1 180 ? 10.956 11.064 -3.329 1.00 85.88 180 GLN A O 1
ATOM 1339 N N . ALA A 1 181 ? 12.734 12.435 -3.260 1.00 85.75 181 ALA A N 1
ATOM 1340 C CA . ALA A 1 181 ? 12.515 12.897 -1.890 1.00 85.75 181 ALA A CA 1
ATOM 1341 C C . ALA A 1 181 ? 11.182 13.648 -1.753 1.00 85.75 181 ALA A C 1
ATOM 1343 O O . ALA A 1 181 ? 10.389 13.343 -0.864 1.00 85.75 181 ALA A O 1
ATOM 1344 N N . ILE A 1 182 ? 10.890 14.565 -2.681 1.00 86.62 182 ILE A N 1
ATOM 1345 C CA . ILE A 1 182 ? 9.614 15.292 -2.726 1.00 86.62 182 ILE A CA 1
ATOM 1346 C C . ILE A 1 182 ? 8.455 14.315 -2.927 1.00 86.62 182 ILE A C 1
ATOM 1348 O O . ILE A 1 182 ? 7.460 14.382 -2.207 1.00 86.62 182 ILE A O 1
ATOM 1352 N N . GLY A 1 183 ? 8.601 13.357 -3.846 1.00 84.88 183 GLY A N 1
ATOM 1353 C CA . GLY A 1 183 ? 7.609 12.308 -4.057 1.00 84.88 183 GLY A CA 1
ATOM 1354 C C . GLY A 1 183 ? 7.332 11.510 -2.786 1.00 84.88 183 GLY A C 1
ATOM 1355 O O . GLY A 1 183 ? 6.172 11.284 -2.448 1.00 84.88 183 GLY A O 1
ATOM 1356 N N . TRP A 1 184 ? 8.370 11.133 -2.039 1.00 85.94 184 TRP A N 1
ATOM 1357 C CA . TRP A 1 184 ? 8.225 10.452 -0.753 1.00 85.94 184 TRP A CA 1
ATOM 1358 C C . TRP A 1 184 ? 7.466 11.297 0.265 1.00 85.94 184 TRP A C 1
ATOM 1360 O O . TRP A 1 184 ? 6.486 10.816 0.826 1.00 85.94 184 TRP A O 1
ATOM 1370 N N . VAL A 1 185 ? 7.857 12.556 0.466 1.00 87.62 185 VAL A N 1
ATOM 1371 C CA . VAL A 1 185 ? 7.190 13.457 1.420 1.00 87.62 185 VAL A CA 1
ATOM 1372 C C . VAL A 1 185 ? 5.713 13.638 1.069 1.00 87.62 185 VAL A C 1
ATOM 1374 O O . VAL A 1 185 ? 4.852 13.540 1.945 1.00 87.62 185 VAL A O 1
ATOM 1377 N N . LEU A 1 186 ? 5.396 13.824 -0.213 1.00 85.69 186 LEU A N 1
ATOM 1378 C CA . LEU A 1 186 ? 4.016 13.939 -0.676 1.00 85.69 186 LEU A CA 1
ATOM 1379 C C . LEU A 1 186 ? 3.227 12.639 -0.464 1.00 85.69 186 LEU A C 1
ATOM 1381 O O . LEU A 1 186 ? 2.064 12.694 -0.072 1.00 85.69 186 LEU A O 1
ATOM 1385 N N . ASN A 1 187 ? 3.846 11.471 -0.663 1.00 85.88 187 ASN A N 1
ATOM 1386 C CA . ASN A 1 187 ? 3.203 10.181 -0.396 1.00 85.88 187 ASN A CA 1
ATOM 1387 C C . ASN A 1 187 ? 2.959 9.960 1.103 1.00 85.88 187 ASN A C 1
ATOM 1389 O O . ASN A 1 187 ? 1.908 9.440 1.475 1.00 85.88 187 ASN A O 1
ATOM 1393 N N . VAL A 1 188 ? 3.878 10.394 1.971 1.00 85.31 188 VAL A N 1
ATOM 1394 C CA . VAL A 1 188 ? 3.684 10.381 3.431 1.00 85.31 188 VAL A CA 1
ATOM 1395 C C . VAL A 1 188 ? 2.505 11.277 3.809 1.00 85.31 188 VAL A C 1
ATOM 1397 O O . VAL A 1 188 ? 1.604 10.841 4.526 1.00 85.31 188 VAL A O 1
ATOM 1400 N N . ALA A 1 189 ? 2.462 12.504 3.284 1.00 84.94 189 ALA A N 1
ATOM 1401 C CA . ALA A 1 189 ? 1.359 13.430 3.520 1.00 84.94 189 ALA A CA 1
ATOM 1402 C C . ALA A 1 189 ? 0.021 12.847 3.031 1.00 84.94 189 ALA A C 1
ATOM 1404 O O . ALA A 1 189 ? -0.957 12.818 3.778 1.00 84.94 189 ALA A O 1
ATOM 1405 N N . ALA A 1 190 ? -0.023 12.290 1.821 1.00 84.88 190 ALA A N 1
ATOM 1406 C CA . ALA A 1 190 ? -1.207 11.607 1.310 1.00 84.88 190 ALA A CA 1
ATOM 1407 C C . ALA A 1 190 ? -1.613 10.408 2.184 1.00 84.88 190 ALA A C 1
ATOM 1409 O O . ALA A 1 190 ? -2.793 10.224 2.489 1.00 84.88 190 ALA A O 1
ATOM 1410 N N . GLY A 1 191 ? -0.646 9.618 2.648 1.00 82.19 191 GLY A N 1
ATOM 1411 C CA . GLY A 1 191 ? -0.875 8.517 3.575 1.00 82.19 191 GLY A CA 1
ATOM 1412 C C . GLY A 1 191 ? -1.563 8.980 4.859 1.00 82.19 191 GLY A C 1
ATOM 1413 O O . GLY A 1 191 ? -2.564 8.392 5.266 1.00 82.19 191 GLY A O 1
ATOM 1414 N N . LEU A 1 192 ? -1.080 10.073 5.451 1.00 84.50 192 LEU A N 1
ATOM 1415 C CA . LEU A 1 192 ? -1.590 10.628 6.707 1.00 84.50 192 LEU A CA 1
ATOM 1416 C C . LEU A 1 192 ? -2.960 11.294 6.580 1.00 84.50 192 LEU A C 1
ATOM 1418 O O . LEU A 1 192 ? -3.799 11.129 7.466 1.00 84.50 192 LEU A O 1
ATOM 1422 N N . TYR A 1 193 ? -3.180 12.065 5.515 1.00 81.88 193 TYR A N 1
ATOM 1423 C CA . TYR A 1 193 ? -4.356 12.931 5.389 1.00 81.88 193 TYR A CA 1
ATOM 1424 C C . TYR A 1 193 ? -5.465 12.350 4.507 1.00 81.88 193 TYR A C 1
ATOM 1426 O O . TYR A 1 193 ? -6.618 12.744 4.650 1.00 81.88 193 TYR A O 1
ATOM 1434 N N . ILE A 1 194 ? -5.151 11.399 3.624 1.00 83.31 194 ILE A N 1
ATOM 1435 C CA . ILE A 1 194 ? -6.120 10.818 2.682 1.00 83.31 194 ILE A CA 1
ATOM 1436 C C . ILE A 1 194 ? -6.401 9.355 3.028 1.00 83.31 194 ILE A C 1
ATOM 1438 O O . ILE A 1 194 ? -7.560 8.947 3.121 1.00 83.31 194 ILE A O 1
ATOM 1442 N N . VAL A 1 195 ? -5.354 8.547 3.219 1.00 84.12 195 VAL A N 1
ATOM 1443 C CA . VAL A 1 195 ? -5.505 7.092 3.389 1.00 84.12 195 VAL A CA 1
ATOM 1444 C C . VAL A 1 195 ? -5.904 6.738 4.825 1.00 84.12 195 VAL A C 1
ATOM 1446 O O . VAL A 1 195 ? -6.874 6.003 5.025 1.00 84.12 195 VAL A O 1
ATOM 1449 N N . LEU A 1 196 ? -5.213 7.298 5.823 1.00 82.69 196 LEU A N 1
ATOM 1450 C CA . LEU A 1 196 ? -5.425 6.993 7.243 1.00 82.69 196 LEU A CA 1
ATOM 1451 C C . LEU A 1 196 ? -6.862 7.283 7.730 1.00 82.69 196 LEU A C 1
ATOM 1453 O O . LEU A 1 196 ? -7.463 6.397 8.347 1.00 82.69 196 LEU A O 1
ATOM 1457 N N . PRO A 1 197 ? -7.475 8.452 7.435 1.00 79.50 197 PRO A N 1
ATOM 1458 C CA . PRO A 1 197 ? -8.837 8.745 7.887 1.00 79.50 197 PRO A CA 1
ATOM 1459 C C . PRO A 1 197 ? -9.868 7.806 7.255 1.00 79.50 197 PRO A C 1
ATOM 1461 O O . PRO A 1 197 ? -10.835 7.402 7.900 1.00 79.50 197 PRO A O 1
ATOM 1464 N N . ARG A 1 198 ? -9.640 7.377 6.007 1.00 83.06 198 ARG A N 1
ATOM 1465 C CA . ARG A 1 198 ? -10.535 6.440 5.316 1.00 83.06 198 ARG A CA 1
ATOM 1466 C C . ARG A 1 198 ? -10.410 5.011 5.826 1.00 83.06 198 ARG A C 1
ATOM 1468 O O . ARG A 1 198 ? -11.425 4.321 5.919 1.00 83.06 198 ARG A O 1
ATOM 1475 N N . GLN A 1 199 ? -9.205 4.581 6.200 1.00 83.12 199 GLN A N 1
ATOM 1476 C CA . GLN A 1 199 ? -9.007 3.323 6.927 1.00 83.12 199 GLN A CA 1
ATOM 1477 C C . GLN A 1 199 ? -9.757 3.345 8.260 1.00 83.12 199 GLN A C 1
ATOM 1479 O O . GLN A 1 199 ? -10.523 2.424 8.539 1.00 83.12 199 GLN A O 1
ATOM 1484 N N . ALA A 1 200 ? -9.603 4.426 9.031 1.00 82.44 200 ALA A N 1
ATOM 1485 C CA . ALA A 1 200 ? -10.279 4.608 10.312 1.00 82.44 200 ALA A CA 1
ATOM 1486 C C . ALA A 1 200 ? -11.804 4.567 10.164 1.00 82.44 200 ALA A C 1
ATOM 1488 O O . ALA A 1 200 ? -12.474 3.792 10.846 1.00 82.44 200 ALA A O 1
ATOM 1489 N N . ARG A 1 201 ? -12.356 5.343 9.222 1.00 82.12 201 ARG A N 1
ATOM 1490 C CA . ARG A 1 201 ? -13.796 5.371 8.936 1.00 82.12 201 ARG A CA 1
ATOM 1491 C C . ARG A 1 201 ? -14.322 3.988 8.571 1.00 82.12 201 ARG A C 1
ATOM 1493 O O . ARG A 1 201 ? -15.360 3.574 9.074 1.00 82.12 201 ARG A O 1
ATOM 1500 N N . ARG A 1 202 ? -13.607 3.248 7.720 1.00 82.25 202 ARG A N 1
ATOM 1501 C CA . ARG A 1 202 ? -14.054 1.918 7.298 1.00 82.25 202 ARG A CA 1
ATOM 1502 C C . ARG A 1 202 ? -13.991 0.895 8.426 1.00 82.25 202 ARG A C 1
ATOM 1504 O O . ARG A 1 202 ? -14.899 0.080 8.534 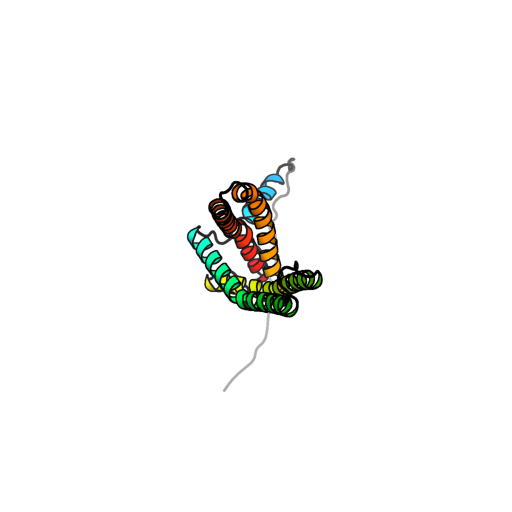1.00 82.25 202 ARG A O 1
ATOM 1511 N N . LEU A 1 203 ? -12.964 0.944 9.272 1.00 82.00 203 LEU A N 1
ATOM 1512 C CA . LEU A 1 203 ? -12.876 0.075 10.446 1.00 82.00 203 LEU A CA 1
ATOM 1513 C C . LEU A 1 203 ? -13.980 0.368 11.466 1.00 82.00 203 LEU A C 1
ATOM 1515 O O . LEU A 1 203 ? -14.545 -0.576 12.002 1.00 82.00 203 LEU A O 1
ATOM 1519 N N . ARG A 1 204 ? -14.342 1.638 11.670 1.00 81.62 204 ARG A N 1
ATOM 1520 C CA . ARG A 1 204 ? -15.471 2.044 12.526 1.00 81.62 204 ARG A CA 1
ATOM 1521 C C . ARG A 1 204 ? -16.810 1.521 12.022 1.00 81.62 204 ARG A C 1
ATOM 1523 O O . ARG A 1 204 ? -17.527 0.869 12.772 1.00 81.62 204 ARG A O 1
ATOM 1530 N N . LEU A 1 205 ? -17.081 1.695 10.725 1.00 80.69 205 LEU A N 1
ATOM 1531 C CA . LEU A 1 205 ? -18.279 1.139 10.083 1.00 80.69 205 LEU A CA 1
ATOM 1532 C C . LEU A 1 205 ? -18.358 -0.388 10.237 1.00 80.69 205 LEU A C 1
ATOM 1534 O O . LEU A 1 205 ? -19.438 -0.940 10.414 1.00 80.69 205 LEU A O 1
ATOM 1538 N N . LEU A 1 206 ? -17.215 -1.080 10.183 1.00 80.94 206 LEU A N 1
ATOM 1539 C CA . LEU A 1 206 ? -17.143 -2.530 10.385 1.00 80.94 206 LEU A CA 1
ATOM 1540 C C . LEU A 1 206 ? -17.229 -2.951 11.859 1.00 80.94 206 LEU A C 1
ATOM 1542 O O . LEU A 1 206 ? -17.603 -4.088 12.130 1.00 80.94 206 LEU A O 1
ATOM 1546 N N . ALA A 1 207 ? -16.879 -2.067 12.795 1.00 78.56 207 ALA A N 1
ATOM 1547 C CA . ALA A 1 207 ? -16.977 -2.296 14.235 1.00 78.56 207 ALA A CA 1
ATOM 1548 C C . ALA A 1 207 ? -18.400 -2.091 14.784 1.00 78.56 207 ALA A C 1
ATOM 1550 O O . ALA A 1 207 ? -18.628 -2.336 15.963 1.00 78.56 207 ALA A O 1
ATOM 1551 N N . GLY A 1 208 ? -19.357 -1.673 13.947 1.00 68.62 208 GLY A N 1
ATOM 1552 C CA . GLY A 1 208 ? -20.737 -1.430 14.372 1.00 68.62 208 GLY A CA 1
ATOM 1553 C C . GLY A 1 208 ? -20.948 -0.079 15.058 1.00 68.62 208 GLY A C 1
ATOM 1554 O O . GLY A 1 208 ? -22.054 0.188 15.517 1.00 68.62 208 GLY A O 1
ATOM 1555 N N . GLU A 1 209 ? -19.936 0.796 15.077 1.00 58.31 209 GLU A N 1
ATOM 1556 C CA . GLU A 1 209 ? -20.108 2.215 15.406 1.00 58.31 209 GLU A CA 1
ATOM 1557 C C . GLU A 1 209 ? -20.749 2.909 14.195 1.00 58.31 209 GLU A C 1
ATOM 1559 O O . GLU A 1 209 ? -20.085 3.564 13.385 1.00 58.31 209 GLU A O 1
ATOM 1564 N N . ALA A 1 210 ? -22.055 2.692 14.022 1.00 43.12 210 ALA A N 1
ATOM 1565 C CA . ALA A 1 210 ? -22.882 3.617 13.269 1.00 43.12 210 ALA A CA 1
ATOM 1566 C C . ALA A 1 210 ? -22.871 4.949 14.030 1.00 43.12 210 ALA A C 1
ATOM 1568 O O . ALA A 1 210 ? -23.173 4.981 15.223 1.00 43.12 210 ALA A O 1
ATOM 1569 N N . ALA A 1 211 ? -22.440 6.008 13.343 1.00 41.16 211 ALA A N 1
ATOM 1570 C CA . ALA A 1 211 ? -22.749 7.374 13.745 1.00 41.16 211 ALA A CA 1
ATOM 1571 C C . ALA A 1 211 ? -24.270 7.557 13.851 1.00 41.16 211 ALA A C 1
ATOM 1573 O O . ALA A 1 211 ? -24.981 6.936 13.023 1.00 41.16 211 ALA A O 1
#

Secondary structure (DSSP, 8-state):
-------------------------------S-HHHHHHHHHHHHH--SS---HHHHHHHHHHHHHHHHHHHHHHHHHHHHHHHHHHHHH--STTPPPPHHHHHHHHHHHHHHHHHHHHHHHHHHHHHHHHTT----S---HHHHHHHHHHHHHHHHHHHHHHHHHHHHHHHTT-HHHHHHHHHHHHHHHIIIIIHHHHHHHHHHHTT---

pLDDT: mean 73.84, std 17.51, range [30.41, 92.38]